Protein 3KVP (pdb70)

Organism: Bacillus subtilis (strain 168) (NCBI:txid224308)

B-factor: mean 75.63, std 27.67, range [23.67, 268.51]

InterPro domains:
  IPR025448 YmzC-like protein [PF14157] (29-88)

Secondary structure (P-SEA, 3-state):
ccccccccccccccccccbbbbbbbccccccccccccccccc/ccccccccccccccccccbbbbbbbccccccccccccccccc/cccccccccccccccccb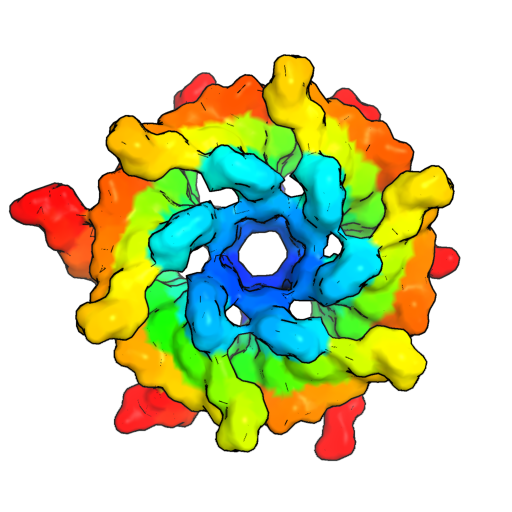bbbbbbcccccccccccccccccccc/cccccccccccccccccbbbbbbbccccccccccccccaaaaaaaaac/cccccccccccccccccbbbbbbbcccccbbbbccccccccc/cbbbbbccccccccccccbbbbbbbcccccccccccccccc

Foldseek 3Di:
DDKDKDADPPQWIWMDDQKIWIWHQDPVVRDIDTDDMDGNDD/DDKDKADDPQQKIWMDPQKIWIWHADVVVRDIDTDDIDHRDD/DKDKAADPQQKIWMDDQKIWIKHADVPVRDMDTDDMDGVVRVVD/DKDKADDPQQKIWMDDQKIWIKHQDVVVRDMDTDDMDRNVVVVVVVVD/DKDKDADPQQKIWMDDFKIWIKHQDVVVRDIDTDDIDGNPDD/DDKDKADDPQQKIWMDDQKIWIWHQDVVVRDIDTDDMDRDD

Nearest PDB structures (foldseek):
  3kvp-assembly1_D  TM=1.021E+00  e=3.083E-07  Bacillus subtilis
  3kvp-assembly1_C  TM=1.009E+00  e=2.299E-06  Bacillus subtilis
  4bl0-assembly2_A  TM=7.284E-01  e=3.296E-01  Saccharomyces cerevisiae
  6zqc-assembly1_CH  TM=7.797E-01  e=5.701E-01  Saccharomyces cerevisiae S288C
  2i3s-assembly1_A  TM=7.137E-01  e=6.439E-01  Saccharomyces cerevisiae

CATH classification: 6.20.140.10

Sequence (259 aa):
PQPTSFPLEHNHFGVEDGYIKIYEYNESRNEVKLKKEYADDEPQPTSFPLEHNHFGVEDGYIKIYEYNESRNEVKLKKEYADDEQPTSFPLEHNHFGVEDGYIKIYEYNESRNEVKLKKEYADDELELQPTSFPLEHNHFGVEDGYIKIYEYNESRNEVKLKKEYADDELELEHHHQPTSFPLEHNHFGVEDGYIKIYEYNESRNEVKLKKEYADDELPQPTSFPLEHNHFGVEDGYIKIYEYNESRNEVKLKKEYADD

Solvent-accessible surface area: 12784 Å² total

Structure (mmCIF, N/CA/C/O backbone):
data_3KVP
#
_entry.id   3KVP
#
_cell.length_a   66.390
_cell.length_b   66.390
_cell.length_c   175.573
_cell.angle_alpha   90.00
_cell.angle_beta   90.00
_cell.angle_gamma   120.00
#
_symmetry.space_group_name_H-M   'P 32 2 1'
#
loop_
_entity.id
_entity.type
_entity.pdbx_description
1 polymer 'Uncharacterized protein ymzC'
2 non-polymer 'ACETIC ACID'
3 water water
#
loop_
_atom_site.group_PDB
_atom_site.id
_atom_site.type_symbol
_atom_site.label_atom_id
_atom_site.label_alt_id
_atom_site.label_comp_id
_atom_site.label_asym_id
_atom_site.label_entity_id
_atom_site.label_seq_id
_atom_site.pdbx_PDB_ins_code
_atom_site.Cartn_x
_atom_site.Cartn_y
_atom_site.Cartn_z
_atom_site.occupancy
_atom_site.B_iso_or_equiv
_atom_site.auth_seq_id
_atom_site.auth_comp_id
_atom_site.auth_asym_id
_atom_site.auth_atom_id
_atom_site.pdbx_PDB_model_num
ATOM 1 N N . PRO A 1 20 ? 13.257 48.491 83.693 1.00 90.23 20 PRO A N 1
ATOM 2 C CA . PRO A 1 20 ? 13.767 49.626 82.911 1.00 92.64 20 PRO A CA 1
ATOM 3 C C . PRO A 1 20 ? 14.398 49.170 81.597 1.00 92.14 20 PRO A C 1
ATOM 4 O O . PRO A 1 20 ? 15.185 48.222 81.564 1.00 91.11 20 PRO A O 1
ATOM 8 N N . GLN A 1 21 ? 14.039 49.832 80.510 1.00 88.97 21 GLN A N 1
ATOM 9 C CA . GLN A 1 21 ? 14.513 49.395 79.213 1.00 89.03 21 GLN A CA 1
ATOM 10 C C . GLN A 1 21 ? 15.789 50.109 78.785 1.00 80.52 21 GLN A C 1
ATOM 11 O O . GLN A 1 21 ? 15.880 51.338 78.847 1.00 76.53 21 GLN A O 1
ATOM 17 N N . PRO A 1 22 ? 16.778 49.330 78.335 1.00 76.52 22 PRO A N 1
ATOM 18 C CA . PRO A 1 22 ? 18.040 49.896 77.849 1.00 69.26 22 PRO A CA 1
ATOM 19 C C . PRO A 1 22 ? 17.802 50.835 76.681 1.00 62.50 22 PRO A C 1
ATOM 20 O O . PRO A 1 22 ? 16.827 50.703 75.939 1.00 66.31 22 PRO A O 1
ATOM 24 N N . THR A 1 23 ? 18.705 51.790 76.536 1.00 54.03 23 THR A N 1
ATOM 25 C CA . THR A 1 23 ? 18.718 52.666 75.389 1.00 52.52 23 THR A CA 1
ATOM 26 C C . THR A 1 23 ? 20.169 52.767 74.969 1.00 51.22 23 THR A C 1
ATOM 27 O O . THR A 1 23 ? 21.054 52.634 75.806 1.00 53.92 23 THR A O 1
ATOM 31 N N . SER A 1 24 ? 20.436 52.996 73.690 1.00 54.24 24 SER A N 1
ATOM 32 C CA . SER A 1 24 ? 21.831 53.096 73.234 1.00 48.44 24 SER A CA 1
ATOM 33 C C . SER A 1 24 ? 22.042 54.244 72.272 1.00 44.37 24 SER A C 1
ATOM 34 O O . SER A 1 24 ? 21.100 54.837 71.770 1.00 54.05 24 SER A O 1
ATOM 37 N N . PHE A 1 25 ? 23.295 54.530 71.988 1.00 40.23 25 PHE A N 1
ATOM 38 C CA . PHE A 1 25 ? 23.648 55.678 71.172 1.00 41.11 25 PHE A CA 1
ATOM 39 C C . PHE A 1 25 ? 25.042 55.434 70.574 1.00 41.22 25 PHE A C 1
ATOM 40 O O . PHE A 1 25 ? 25.846 54.703 71.145 1.00 43.15 25 PHE A O 1
ATOM 48 N N . PRO A 1 26 ? 25.326 56.031 69.418 1.00 34.03 26 PRO A N 1
ATOM 49 C CA . PRO A 1 26 ? 26.621 55.812 68.800 1.00 30.80 26 PRO A CA 1
ATOM 50 C C . PRO A 1 26 ? 27.651 56.799 69.326 1.00 39.49 26 PRO A C 1
ATOM 51 O O . PRO A 1 26 ? 27.282 57.819 69.905 1.00 41.72 26 PRO A O 1
ATOM 55 N N . LEU A 1 27 ? 28.929 56.513 69.076 1.00 36.39 27 LEU A N 1
ATOM 56 C CA . LEU A 1 27 ? 30.011 57.423 69.409 1.00 37.14 27 LEU A CA 1
ATOM 57 C C . LEU A 1 27 ? 31.075 57.309 68.313 1.00 40.72 27 LEU A C 1
ATOM 58 O O . LEU A 1 27 ? 30.957 56.477 67.428 1.00 44.43 27 LEU A O 1
ATOM 63 N N . GLU A 1 28 ? 32.117 58.126 68.371 1.00 38.61 28 GLU A N 1
ATOM 64 C CA . GLU A 1 28 ? 33.132 58.100 67.326 1.00 40.01 28 GLU A CA 1
ATOM 65 C C . GLU A 1 28 ? 33.895 56.785 67.294 1.00 39.64 28 GLU A C 1
ATOM 66 O O . GLU A 1 28 ? 33.867 56.024 68.249 1.00 35.94 28 GLU A O 1
ATOM 72 N N . HIS A 1 29 ? 34.595 56.541 66.187 1.00 38.79 29 HIS A N 1
ATOM 73 C CA . HIS A 1 29 ? 35.520 55.420 66.056 1.00 35.45 29 HIS A CA 1
ATOM 74 C C . HIS A 1 29 ? 34.884 54.095 66.352 1.00 37.06 29 HIS A C 1
ATOM 75 O O . HIS A 1 29 ? 35.508 53.230 66.970 1.00 41.11 29 HIS A O 1
ATOM 82 N N . ASN A 1 30 ? 33.648 53.935 65.895 1.00 33.44 30 ASN A N 1
ATOM 83 C CA . ASN A 1 30 ? 32.902 52.691 66.081 1.00 35.67 30 ASN A CA 1
ATOM 84 C C . ASN A 1 30 ? 32.654 52.291 67.530 1.00 39.25 30 ASN A C 1
ATOM 85 O O . ASN A 1 30 ? 32.458 51.124 67.830 1.00 46.03 30 ASN A O 1
ATOM 90 N N . HIS A 1 31 ? 32.675 53.259 68.434 1.00 40.43 31 HIS A N 1
ATOM 91 C CA . HIS A 1 31 ? 32.274 53.002 69.809 1.00 44.34 31 HIS A CA 1
ATOM 92 C C . HIS A 1 31 ? 30.781 53.162 69.912 1.00 44.94 31 HIS A C 1
ATOM 93 O O . HIS A 1 31 ? 30.146 53.740 69.037 1.00 38.36 31 HIS A O 1
ATOM 100 N N . PHE A 1 32 ? 30.210 52.658 70.992 1.00 45.02 32 PHE A N 1
ATOM 101 C CA . PHE A 1 32 ? 28.829 52.976 71.252 1.00 40.35 32 PHE A CA 1
ATOM 102 C C . PHE A 1 32 ? 28.495 52.814 72.697 1.00 41.90 32 PHE A C 1
ATOM 103 O O . PHE A 1 32 ? 29.261 52.237 73.453 1.00 47.91 32 PHE A O 1
ATOM 111 N N . GLY A 1 33 ? 27.339 53.330 73.078 1.00 37.50 33 GLY A N 1
ATOM 112 C CA . GLY A 1 33 ? 26.963 53.355 74.464 1.00 37.98 33 GLY A CA 1
ATOM 113 C C . GLY A 1 33 ? 25.684 52.601 74.671 1.00 44.78 33 GLY A C 1
ATOM 114 O O . GLY A 1 33 ? 24.772 52.636 73.827 1.00 45.61 33 GLY A O 1
ATOM 115 N N . VAL A 1 34 ? 25.620 51.915 75.807 1.00 45.30 34 VAL A N 1
ATOM 116 C CA . VAL A 1 34 ? 24.383 51.305 76.256 1.00 45.85 34 VAL A CA 1
ATOM 117 C C . VAL A 1 34 ? 24.121 51.741 77.686 1.00 50.03 34 VAL A C 1
ATOM 118 O O . VAL A 1 34 ? 24.907 51.462 78.588 1.00 49.23 34 VAL A O 1
ATOM 130 N N . GLU A 1 36 ? 21.709 51.154 80.778 1.00 65.80 36 GLU A N 1
ATOM 131 C CA . GLU A 1 36 ? 20.685 50.293 81.346 1.00 71.02 36 GLU A CA 1
ATOM 132 C C . GLU A 1 36 ? 20.847 50.205 82.851 1.00 77.66 36 GLU A C 1
ATOM 133 O O . GLU A 1 36 ? 21.950 49.949 83.331 1.00 74.99 36 GLU A O 1
ATOM 139 N N . ASP A 1 37 ? 19.738 50.410 83.570 1.00 87.20 37 ASP A N 1
ATOM 140 C CA . ASP A 1 37 ? 19.663 50.410 85.050 1.00 92.07 37 ASP A CA 1
ATOM 141 C C . ASP A 1 37 ? 20.845 51.029 85.825 1.00 83.55 37 ASP A C 1
ATOM 142 O O . ASP A 1 37 ? 21.677 50.321 86.418 1.00 73.62 37 ASP A O 1
ATOM 147 N N . GLY A 1 38 ? 20.894 52.360 85.828 1.00 83.55 38 GLY A N 1
ATOM 148 C CA . GLY A 1 38 ? 21.886 53.091 86.597 1.00 81.65 38 GLY A CA 1
ATOM 149 C C . GLY A 1 38 ? 23.321 52.943 86.121 1.00 75.30 38 GLY A C 1
ATOM 150 O O . GLY A 1 38 ? 24.246 53.341 86.830 1.00 75.49 38 GLY A O 1
ATOM 151 N N . TYR A 1 39 ? 23.509 52.380 84.929 1.00 69.06 39 TYR A N 1
ATOM 152 C CA . TYR A 1 39 ? 24.845 52.206 84.358 1.00 62.49 39 TYR A CA 1
ATOM 153 C C . TYR A 1 39 ? 24.933 52.567 82.892 1.00 55.55 39 TYR A C 1
ATOM 154 O O . TYR A 1 39 ? 24.033 52.267 82.124 1.00 61.68 39 TYR A O 1
ATOM 163 N N . ILE A 1 40 ? 26.023 53.211 82.503 1.00 53.55 40 ILE A N 1
ATOM 164 C CA . ILE A 1 40 ? 26.302 53.464 81.088 1.00 49.93 40 ILE A CA 1
ATOM 165 C C . ILE A 1 40 ? 27.557 52.713 80.725 1.00 48.04 40 ILE A C 1
ATOM 166 O O . ILE A 1 40 ? 28.608 52.934 81.334 1.00 50.42 40 ILE A O 1
ATOM 171 N N . LYS A 1 41 ? 27.445 51.816 79.752 1.00 43.45 41 LYS A N 1
ATOM 172 C CA . LYS A 1 41 ? 28.593 51.055 79.283 1.00 43.40 41 LYS A CA 1
ATOM 173 C C . LYS A 1 41 ? 28.992 51.432 77.855 1.00 42.81 41 LYS A C 1
ATOM 174 O O . LYS A 1 41 ? 28.168 51.424 76.941 1.00 38.61 41 LYS A O 1
ATOM 180 N N . ILE A 1 42 ? 30.263 51.766 77.682 1.00 41.08 42 ILE A N 1
ATOM 181 C CA . ILE A 1 42 ? 30.799 52.135 76.384 1.00 42.74 42 ILE A CA 1
ATOM 182 C C . ILE A 1 42 ? 31.538 50.957 75.782 1.00 44.76 42 ILE A C 1
ATOM 183 O O . ILE A 1 42 ? 32.419 50.366 76.426 1.00 47.36 42 ILE A O 1
ATOM 188 N N . TYR A 1 43 ? 31.179 50.611 74.551 1.00 42.51 43 TYR A N 1
ATOM 189 C CA . TYR A 1 43 ? 31.820 49.505 73.845 1.00 36.87 43 TYR A CA 1
ATOM 190 C C . TYR A 1 43 ? 32.498 49.951 72.563 1.00 42.21 43 TYR A C 1
ATOM 191 O O . TYR A 1 43 ? 32.191 51.011 72.003 1.00 47.12 43 TYR A O 1
ATOM 200 N N . GLU A 1 44 ? 33.406 49.115 72.074 1.00 45.17 44 GLU A N 1
ATOM 201 C CA . GLU A 1 44 ? 33.932 49.294 70.738 1.00 45.44 44 GLU A CA 1
ATOM 202 C C . GLU A 1 44 ? 33.732 48.055 69.868 1.00 46.73 44 GLU A C 1
ATOM 203 O O . GLU A 1 44 ? 33.985 46.931 70.283 1.00 51.54 44 GLU A O 1
ATOM 209 N N . TYR A 1 45 ? 33.268 48.271 68.653 1.00 42.19 45 TYR A N 1
ATOM 210 C CA . TYR A 1 45 ? 33.277 47.212 67.659 1.00 49.65 45 TYR A CA 1
ATOM 211 C C . TYR A 1 45 ? 34.485 47.387 66.735 1.00 48.13 45 TYR A C 1
ATOM 212 O O . TYR A 1 45 ? 34.629 48.415 66.061 1.00 46.66 45 TYR A O 1
ATOM 221 N N . ASN A 1 46 ? 35.375 46.406 66.726 1.00 41.58 46 ASN A N 1
ATOM 222 C CA . ASN A 1 46 ? 36.471 46.452 65.774 1.00 46.60 46 ASN A CA 1
ATOM 223 C C . ASN A 1 46 ? 36.062 45.667 64.548 1.00 51.72 46 ASN A C 1
ATOM 224 O O . ASN A 1 46 ? 36.030 44.434 64.576 1.00 55.94 46 ASN A O 1
ATOM 229 N N . GLU A 1 47 ? 35.725 46.369 63.475 1.00 52.55 47 GLU A N 1
ATOM 230 C CA . GLU A 1 47 ? 35.298 45.696 62.250 1.00 54.18 47 GLU A CA 1
ATOM 231 C C . GLU A 1 47 ? 36.342 44.744 61.657 1.00 51.40 47 GLU A C 1
ATOM 232 O O . GLU A 1 47 ? 35.990 43.685 61.136 1.00 51.52 47 GLU A O 1
ATOM 238 N N . SER A 1 48 ? 37.616 45.120 61.720 1.00 54.80 48 SER A N 1
ATOM 239 C CA . SER A 1 48 ? 38.666 44.323 61.078 1.00 64.68 48 SER A CA 1
ATOM 240 C C . SER A 1 48 ? 38.857 42.970 61.763 1.00 66.88 48 SER A C 1
ATOM 241 O O . SER A 1 48 ? 39.017 41.945 61.100 1.00 66.94 48 SER A O 1
ATOM 244 N N . ARG A 1 49 ? 38.831 42.964 63.091 1.00 63.24 49 ARG A N 1
ATOM 245 C CA . ARG A 1 49 ? 38.903 41.718 63.827 1.00 61.46 49 ARG A CA 1
ATOM 246 C C . ARG A 1 49 ? 37.507 41.141 64.044 1.00 56.32 49 ARG A C 1
ATOM 247 O O . ARG A 1 49 ? 37.353 40.010 64.509 1.00 60.51 49 ARG A O 1
ATOM 255 N N . ASN A 1 50 ? 36.489 41.924 63.708 1.00 51.21 50 ASN A N 1
ATOM 256 C CA . ASN A 1 50 ? 35.109 41.541 63.979 1.00 53.61 50 ASN A CA 1
ATOM 257 C C . ASN A 1 50 ? 34.890 41.191 65.450 1.00 60.52 50 ASN A C 1
ATOM 258 O O . ASN A 1 50 ? 34.409 40.103 65.781 1.00 69.15 50 ASN A O 1
ATOM 263 N N . GLU A 1 51 ? 35.253 42.120 66.326 1.00 56.60 51 GLU A N 1
ATOM 264 C CA . GLU A 1 51 ? 35.133 41.922 67.764 1.00 58.06 51 GLU A CA 1
ATOM 265 C C . GLU A 1 51 ? 34.408 43.074 68.460 1.00 55.72 51 GLU A C 1
ATOM 266 O O . GLU A 1 51 ? 34.512 44.235 68.047 1.00 50.51 51 GLU A O 1
ATOM 272 N N . VAL A 1 52 ? 33.680 42.746 69.525 1.00 54.67 52 VAL A N 1
ATOM 273 C CA . VAL A 1 52 ? 33.223 43.777 70.438 1.00 52.68 52 VAL A CA 1
ATOM 274 C C . VAL A 1 52 ? 33.969 43.672 71.761 1.00 55.19 52 VAL A C 1
ATOM 275 O O . VAL A 1 52 ? 34.174 42.570 72.297 1.00 58.18 52 VAL A O 1
ATOM 279 N N . LYS A 1 53 ? 34.408 44.825 72.254 1.00 49.46 53 LYS A N 1
ATOM 280 C CA . LYS A 1 53 ? 35.003 44.942 73.575 1.00 49.67 53 LYS A CA 1
ATOM 281 C C . LYS A 1 53 ? 34.184 45.940 74.382 1.00 49.26 53 LYS A C 1
ATOM 282 O O . LYS A 1 53 ? 33.714 46.951 73.837 1.00 50.30 53 LYS A O 1
ATOM 288 N N . LEU A 1 54 ? 34.016 45.662 75.671 1.00 47.30 54 LEU A N 1
ATOM 289 C CA . LEU A 1 54 ? 33.519 46.654 76.630 1.00 42.97 54 LEU A CA 1
ATOM 290 C C . LEU A 1 54 ? 34.712 47.509 77.022 1.00 43.17 54 LEU A C 1
ATOM 291 O O . LEU A 1 54 ? 35.756 46.980 77.422 1.00 54.12 54 LEU A O 1
ATOM 296 N N . LYS A 1 55 ? 34.586 48.823 76.930 1.00 36.80 55 LYS A N 1
ATOM 297 C CA . LYS A 1 55 ? 35.753 49.671 77.182 1.00 42.44 55 LYS A CA 1
ATOM 298 C C . LYS A 1 55 ? 35.697 50.423 78.516 1.00 50.42 55 LYS A C 1
ATOM 299 O O . LYS A 1 55 ? 36.736 50.783 79.093 1.00 53.31 55 LYS A O 1
ATOM 305 N N . LYS A 1 56 ? 34.486 50.691 78.988 1.00 37.73 56 LYS A N 1
ATOM 306 C CA . LYS A 1 56 ? 34.328 51.590 80.106 1.00 34.49 56 LYS A CA 1
ATOM 307 C C . LYS A 1 56 ? 32.957 51.394 80.725 1.00 46.10 56 LYS A C 1
ATOM 308 O O . LYS A 1 56 ? 31.958 51.314 80.005 1.00 47.52 56 LYS A O 1
ATOM 314 N N . GLU A 1 57 ? 32.910 51.273 82.055 1.00 49.91 57 GLU A N 1
ATOM 315 C CA . GLU A 1 57 ? 31.633 51.222 82.766 1.00 43.77 57 GLU A CA 1
ATOM 316 C C . GLU A 1 57 ? 31.469 52.494 83.563 1.00 43.66 57 GLU A C 1
ATOM 317 O O . GLU A 1 57 ? 32.445 53.045 84.054 1.00 51.25 57 GLU A O 1
A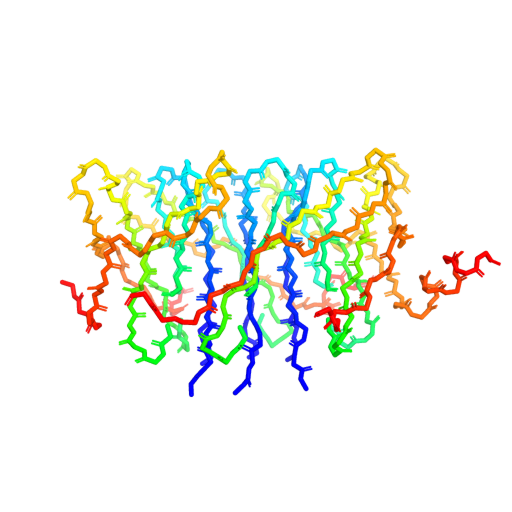TOM 323 N N . TYR A 1 58 ? 30.246 52.990 83.679 1.00 39.89 58 TYR A N 1
ATOM 324 C CA . TYR A 1 58 ? 30.055 54.252 84.393 1.00 39.26 58 TYR A CA 1
ATOM 325 C C . TYR A 1 58 ? 28.772 54.210 85.176 1.00 44.85 58 TYR A C 1
ATOM 326 O O . TYR A 1 58 ? 27.727 53.873 84.633 1.00 47.29 58 TYR A O 1
ATOM 335 N N . ALA A 1 59 ? 28.852 54.523 86.464 1.00 50.81 59 ALA A N 1
ATOM 336 C CA . ALA A 1 59 ? 27.672 54.504 87.318 1.00 45.94 59 ALA A CA 1
ATOM 337 C C . ALA A 1 59 ? 26.964 55.839 87.168 1.00 48.75 59 ALA A C 1
ATOM 338 O O . ALA A 1 59 ? 27.514 56.888 87.516 1.00 48.25 59 ALA A O 1
ATOM 340 N N . ASP A 1 60 ? 25.745 55.797 86.643 1.00 49.56 60 ASP A N 1
ATOM 341 C CA . ASP A 1 60 ? 25.021 57.011 86.303 1.00 52.36 60 ASP A CA 1
ATOM 342 C C . ASP A 1 60 ? 24.276 57.518 87.528 1.00 55.58 60 ASP A C 1
ATOM 343 O O . ASP A 1 60 ? 23.041 57.578 87.538 1.00 61.07 60 ASP A O 1
ATOM 348 N N . ASP A 1 61 ? 25.032 57.881 88.561 1.00 52.90 61 ASP A N 1
ATOM 349 C CA . ASP A 1 61 ? 24.440 58.334 89.815 1.00 54.09 61 ASP A CA 1
ATOM 350 C C . ASP A 1 61 ? 25.130 59.566 90.369 1.00 52.73 61 ASP A C 1
ATOM 351 O O . ASP A 1 61 ? 25.207 59.735 91.563 1.00 55.00 61 ASP A O 1
ATOM 356 N N . GLU A 1 62 ? 25.645 60.421 89.497 1.00 55.13 62 GLU A N 1
ATOM 357 C CA . GLU A 1 62 ? 26.190 61.702 89.927 1.00 54.95 62 GLU A CA 1
ATOM 358 C C . GLU A 1 62 ? 25.056 62.696 90.159 1.00 59.92 62 GLU A C 1
ATOM 359 O O . GLU A 1 62 ? 25.133 63.535 91.061 1.00 76.78 62 GLU A O 1
ATOM 365 N N . PRO B 1 20 ? 2.994 57.160 78.227 1.00 113.15 20 PRO B N 1
ATOM 366 C CA . PRO B 1 20 ? 3.649 57.212 76.915 1.00 118.45 20 PRO B CA 1
ATOM 367 C C . PRO B 1 20 ? 5.157 57.476 77.040 1.00 122.10 20 PRO B C 1
ATOM 368 O O . PRO B 1 20 ? 5.570 58.339 77.821 1.00 127.43 20 PRO B O 1
ATOM 372 N N . GLN B 1 21 ? 5.969 56.735 76.292 1.00 115.01 21 GLN B N 1
ATOM 373 C CA . GLN B 1 21 ? 7.419 56.838 76.423 1.00 109.11 21 GLN B CA 1
ATOM 374 C C . GLN B 1 21 ? 7.994 57.838 75.434 1.00 103.50 21 GLN B C 1
ATOM 375 O O . GLN B 1 21 ? 7.358 58.164 74.436 1.00 108.59 21 GLN B O 1
ATOM 381 N N . PRO B 1 22 ? 9.212 58.323 75.701 1.00 94.54 22 PRO B N 1
ATOM 382 C CA . PRO B 1 22 ? 9.853 59.275 74.801 1.00 88.43 22 PRO B CA 1
ATOM 383 C C . PRO B 1 22 ? 10.757 58.563 73.811 1.00 81.77 22 PRO B C 1
ATOM 384 O O . PRO B 1 22 ? 11.188 57.433 74.061 1.00 81.17 22 PRO B O 1
ATOM 388 N N . THR B 1 23 ? 11.029 59.236 72.697 1.00 73.53 23 THR B N 1
ATOM 389 C CA . THR B 1 23 ? 12.045 58.815 71.749 1.00 65.54 23 THR B CA 1
ATOM 390 C C . THR B 1 23 ? 12.706 60.089 71.236 1.00 63.97 23 THR B C 1
ATOM 391 O O . THR B 1 23 ? 12.072 61.131 71.137 1.00 70.92 23 THR B O 1
ATOM 395 N N . SER B 1 24 ? 13.990 60.013 70.941 1.00 57.87 24 SER B N 1
ATOM 396 C CA . SER B 1 24 ? 14.760 61.199 70.617 1.00 57.48 24 SER B CA 1
ATOM 397 C C . SER B 1 24 ? 15.633 60.902 69.423 1.00 57.08 24 SER B C 1
ATOM 398 O O . SER B 1 24 ? 15.784 59.744 69.037 1.00 60.87 24 SER B O 1
ATOM 401 N N . PHE B 1 25 ? 16.225 61.943 68.851 1.00 54.08 25 PHE B N 1
ATOM 402 C CA . PHE B 1 25 ? 16.965 61.790 67.606 1.00 53.40 25 PHE B CA 1
ATOM 403 C C . PHE B 1 25 ? 17.830 63.016 67.391 1.00 52.75 25 PHE B C 1
ATOM 404 O O . PHE B 1 25 ? 17.499 64.103 67.849 1.00 59.06 25 PHE B O 1
ATOM 412 N N . PRO B 1 26 ? 18.954 62.840 66.697 1.00 49.23 26 PRO B N 1
ATOM 413 C CA . PRO B 1 26 ? 19.929 63.898 66.420 1.00 49.17 26 PRO B CA 1
ATOM 414 C C . PRO B 1 26 ? 19.590 64.762 65.190 1.00 51.47 26 PRO B C 1
ATOM 415 O O . PRO B 1 26 ? 18.814 64.367 64.331 1.00 47.53 26 PRO B O 1
ATOM 419 N N . LEU B 1 27 ? 20.183 65.951 65.132 1.00 51.80 27 LEU B N 1
ATOM 420 C CA . LEU B 1 27 ? 20.031 66.857 64.002 1.00 48.75 27 LEU B CA 1
ATOM 421 C C . LEU B 1 27 ? 21.360 67.585 63.826 1.00 47.61 27 LEU B C 1
ATOM 422 O O . LEU B 1 27 ? 22.306 67.357 64.587 1.00 48.39 27 LEU B O 1
ATOM 427 N N . GLU B 1 28 ? 21.454 68.463 62.841 1.00 47.64 28 GLU B N 1
ATOM 428 C CA . GLU B 1 28 ? 22.751 69.065 62.564 1.00 53.67 28 GLU B CA 1
ATOM 429 C C . GLU B 1 28 ? 23.109 70.110 63.613 1.00 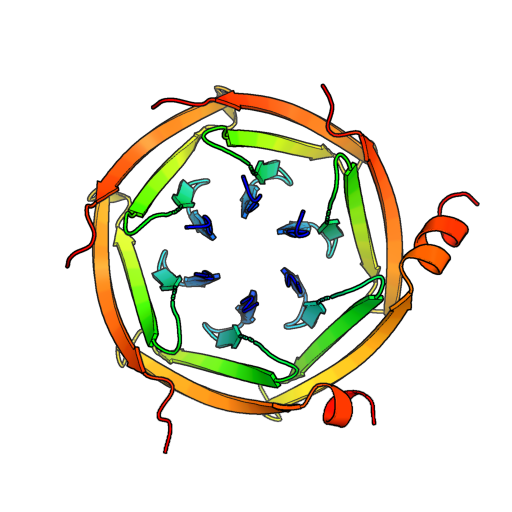52.88 28 GLU B C 1
ATOM 430 O O . GLU B 1 28 ? 22.253 70.556 64.382 1.00 54.62 28 GLU B O 1
ATOM 436 N N . HIS B 1 29 ? 24.371 70.516 63.639 1.00 51.21 29 HIS B N 1
ATOM 437 C CA . HIS B 1 29 ? 24.764 71.612 64.507 1.00 52.91 29 HIS B CA 1
ATOM 438 C C . HIS B 1 29 ? 24.293 71.382 65.943 1.00 55.39 29 HIS B C 1
ATOM 439 O O . HIS B 1 29 ? 23.722 72.266 66.566 1.00 54.76 29 HIS B O 1
ATOM 446 N N . ASN B 1 30 ? 24.512 70.174 66.451 1.00 55.09 30 ASN B N 1
ATOM 447 C CA . ASN B 1 30 ? 24.226 69.861 67.845 1.00 50.59 30 ASN B CA 1
ATOM 448 C C . ASN B 1 30 ? 22.804 70.145 68.303 1.00 55.91 30 ASN B C 1
ATOM 449 O O . ASN B 1 30 ? 22.577 70.391 69.488 1.00 57.86 30 ASN B O 1
ATOM 454 N N . HIS B 1 31 ? 21.850 70.126 67.376 1.00 48.18 31 HIS B N 1
ATOM 455 C CA . HIS B 1 31 ? 20.447 70.142 67.759 1.00 46.50 31 HIS B CA 1
ATOM 456 C C . HIS B 1 31 ? 19.9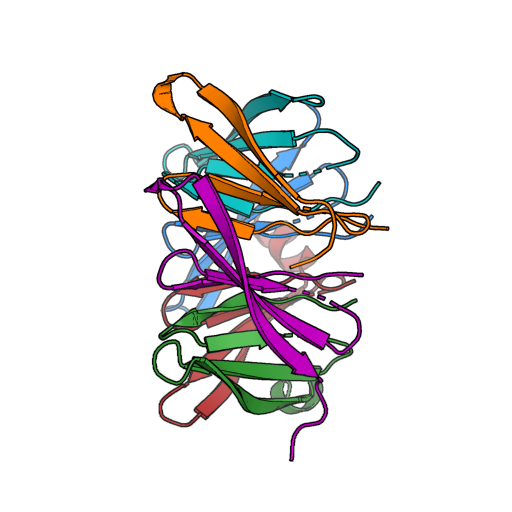88 68.718 67.923 1.00 48.08 31 HIS B C 1
ATOM 457 O O . HIS B 1 31 ? 20.638 67.780 67.450 1.00 51.21 31 HIS B O 1
ATOM 464 N N . PHE B 1 32 ? 18.848 68.553 68.573 1.00 45.70 32 PHE B N 1
ATOM 465 C CA . PHE B 1 32 ? 18.239 67.239 68.667 1.00 50.37 32 PHE B CA 1
ATOM 466 C C . PHE B 1 32 ? 16.786 67.382 68.978 1.00 52.37 32 PHE B C 1
ATOM 467 O O . PHE B 1 32 ? 16.336 68.451 69.372 1.00 62.86 32 PHE B O 1
ATOM 475 N N . GLY B 1 33 ? 16.045 66.299 68.809 1.00 54.67 33 GLY B N 1
ATOM 476 C CA . GLY B 1 33 ? 14.614 66.349 69.016 1.00 61.94 33 GLY B CA 1
ATOM 477 C C . GLY B 1 33 ? 14.103 65.261 69.931 1.00 66.30 33 GLY B C 1
ATOM 478 O O . GLY B 1 33 ? 14.701 64.193 70.064 1.00 63.92 33 GLY B O 1
ATOM 479 N N . VAL B 1 34 ? 12.981 65.543 70.572 1.00 75.74 34 VAL B N 1
ATOM 480 C CA . VAL B 1 34 ? 12.297 64.539 71.358 1.00 77.41 34 VAL B CA 1
ATOM 481 C C . VAL B 1 34 ? 10.850 64.447 70.914 1.00 78.86 34 VAL B C 1
ATOM 482 O O . VAL B 1 34 ? 10.201 65.460 70.664 1.00 79.86 34 VAL B O 1
ATOM 494 N N . GLU B 1 36 ? 7.394 62.815 72.429 1.00 107.90 36 GLU B N 1
ATOM 495 C CA . GLU B 1 36 ? 6.805 62.257 73.649 1.00 119.54 36 GLU B CA 1
ATOM 496 C C . GLU B 1 36 ? 5.345 62.661 73.793 1.00 134.12 36 GLU B C 1
ATOM 497 O O . GLU B 1 36 ? 4.984 63.801 73.509 1.00 139.15 36 GLU B O 1
ATOM 503 N N . ASP B 1 37 ? 4.517 61.721 74.242 1.00 143.67 37 ASP B N 1
ATOM 504 C CA . ASP B 1 37 ? 3.079 61.946 74.450 1.00 155.23 37 ASP B CA 1
ATOM 505 C C . ASP B 1 37 ? 2.422 62.833 73.388 1.00 152.28 37 ASP B C 1
ATOM 506 O O . ASP B 1 37 ? 1.685 63.767 73.714 1.00 155.63 37 ASP B O 1
ATOM 511 N N . GLY B 1 38 ? 2.682 62.531 72.122 1.00 144.31 38 GLY B N 1
ATOM 512 C CA . GLY B 1 38 ? 2.111 63.304 71.037 1.00 143.32 38 GLY B CA 1
ATOM 513 C C . GLY B 1 38 ? 2.555 64.754 71.067 1.00 140.44 38 GLY B C 1
ATOM 514 O O . GLY B 1 38 ? 1.732 65.667 71.153 1.00 146.68 38 GLY B O 1
ATOM 515 N N . TYR B 1 39 ? 3.865 64.960 70.987 1.00 130.42 39 TYR B N 1
ATOM 516 C CA . TYR B 1 39 ? 4.449 66.295 71.001 1.00 125.83 39 TYR B CA 1
ATOM 517 C C . TYR B 1 39 ? 5.863 66.231 70.430 1.00 113.52 39 TYR B C 1
ATOM 518 O O . TYR B 1 39 ? 6.582 65.256 70.647 1.00 109.23 39 TYR B O 1
ATOM 527 N N . ILE B 1 40 ? 6.267 67.263 69.698 1.00 106.31 40 ILE B N 1
ATOM 528 C CA . ILE B 1 40 ? 7.630 67.311 69.187 1.00 97.42 40 ILE B CA 1
ATOM 529 C C . ILE B 1 40 ? 8.363 68.558 69.670 1.00 93.52 40 ILE B C 1
ATOM 530 O O . ILE B 1 40 ? 7.948 69.689 69.410 1.00 98.82 40 ILE B O 1
ATOM 535 N N . LYS B 1 41 ? 9.453 68.334 70.389 1.00 85.36 41 LYS B N 1
ATOM 536 C CA . LYS B 1 41 ? 10.275 69.423 70.874 1.00 81.12 41 LYS B CA 1
ATOM 537 C C . LYS B 1 41 ? 11.655 69.295 70.260 1.00 74.38 41 LYS B C 1
ATOM 538 O O . LYS B 1 41 ? 12.203 68.201 70.188 1.00 69.95 41 LYS B O 1
ATOM 544 N N . ILE B 1 42 ? 12.203 70.414 69.804 1.00 74.36 42 ILE B N 1
ATOM 545 C CA . ILE B 1 42 ? 13.543 70.447 69.240 1.00 72.49 42 ILE B CA 1
ATOM 546 C C . ILE B 1 42 ? 14.428 71.330 70.115 1.00 75.48 42 ILE B C 1
ATOM 547 O O . ILE B 1 42 ? 14.061 72.462 70.437 1.00 80.28 42 ILE B O 1
ATOM 552 N N . TYR B 1 43 ? 15.589 70.804 70.498 1.00 70.55 43 TYR B N 1
ATOM 553 C CA . TYR B 1 43 ? 16.522 71.498 71.382 1.00 67.65 43 TYR B CA 1
ATOM 554 C C . TYR B 1 43 ? 17.858 71.736 70.695 1.00 69.27 43 TYR B C 1
ATOM 555 O O . TYR B 1 43 ? 18.191 71.063 69.711 1.00 73.03 43 TYR B O 1
ATOM 564 N N . GLU B 1 44 ? 18.637 72.674 71.223 1.00 64.89 44 GLU B N 1
ATOM 565 C CA . GLU B 1 44 ? 20.001 72.864 70.750 1.00 65.04 44 GLU B CA 1
ATOM 566 C C . GLU B 1 44 ? 20.986 72.802 71.892 1.00 63.27 44 GLU B C 1
ATOM 567 O O . GLU B 1 44 ? 20.772 73.411 72.934 1.00 69.12 44 GLU B O 1
ATOM 573 N N . TYR B 1 45 ? 22.075 72.074 71.691 1.00 57.78 45 TYR B N 1
ATOM 574 C CA . TYR B 1 45 ? 23.129 72.046 72.683 1.00 55.75 45 TYR B CA 1
ATOM 575 C C . TYR B 1 45 ? 24.349 72.858 72.251 1.00 61.35 45 TYR B C 1
ATOM 576 O O . TYR B 1 45 ? 25.027 72.509 71.290 1.00 65.18 45 TYR B O 1
ATOM 585 N N . ASN B 1 46 ? 24.619 73.948 72.963 1.00 65.29 46 ASN B N 1
ATOM 586 C CA . ASN B 1 46 ? 25.832 74.731 72.746 1.00 67.15 46 ASN B CA 1
ATOM 587 C C . ASN B 1 46 ? 26.958 74.228 73.648 1.00 69.04 46 ASN B C 1
ATOM 588 O O . ASN B 1 46 ? 26.999 74.522 74.845 1.00 73.53 46 ASN B O 1
ATOM 593 N N . GLU B 1 47 ? 27.877 73.471 73.068 1.00 63.46 47 GLU B N 1
ATOM 594 C CA . GLU B 1 47 ? 28.978 72.912 73.826 1.00 58.97 47 GLU B CA 1
ATOM 595 C C . GLU B 1 47 ? 29.795 73.984 74.545 1.00 62.97 47 GLU B C 1
ATOM 596 O O . GLU B 1 47 ? 30.194 73.797 75.686 1.00 66.65 47 GLU B O 1
ATOM 602 N N . SER B 1 48 ? 30.028 75.105 73.872 1.00 66.27 48 SER B N 1
ATOM 603 C CA . SER B 1 48 ? 30.872 76.188 74.382 1.00 72.42 48 SER B CA 1
ATOM 604 C C . SER B 1 48 ? 30.367 76.848 75.652 1.00 74.88 48 SER B C 1
ATOM 605 O O . SER B 1 48 ? 31.150 77.249 76.511 1.00 72.34 48 SER B O 1
ATOM 608 N N . ARG B 1 49 ? 29.058 77.000 75.758 1.00 78.05 49 ARG B N 1
ATOM 609 C CA . ARG B 1 49 ? 28.490 77.586 76.954 1.00 77.37 49 ARG B CA 1
ATOM 610 C C . ARG B 1 49 ? 28.034 76.463 77.874 1.00 74.92 49 ARG B C 1
ATOM 611 O O . ARG B 1 49 ? 27.593 76.696 78.995 1.00 80.43 49 ARG B O 1
ATOM 619 N N . ASN B 1 50 ? 28.160 75.236 77.392 1.00 69.74 50 ASN B N 1
ATOM 620 C CA . ASN B 1 50 ? 27.601 74.097 78.092 1.00 63.20 50 ASN B CA 1
ATOM 621 C C . ASN B 1 50 ? 26.141 74.317 78.486 1.00 67.74 50 ASN B C 1
ATOM 622 O O . ASN B 1 50 ? 25.788 74.235 79.672 1.00 65.41 50 ASN B O 1
ATOM 627 N N . GLU B 1 51 ? 25.295 74.588 77.489 1.00 67.41 51 GLU B N 1
ATOM 628 C CA . GLU B 1 51 ? 23.886 74.879 77.741 1.00 67.95 51 GLU B CA 1
ATOM 629 C C . GLU B 1 51 ? 22.926 74.228 76.744 1.00 68.90 51 GLU B C 1
ATOM 630 O O . GLU B 1 51 ? 23.288 73.924 75.604 1.00 71.24 51 GLU B O 1
ATOM 636 N N . VAL B 1 52 ? 21.696 74.012 77.193 1.00 67.30 52 VAL B N 1
ATOM 637 C CA . VAL B 1 52 ? 20.633 73.499 76.341 1.00 67.27 52 VAL B CA 1
ATOM 638 C C . VAL B 1 52 ? 19.480 74.501 76.228 1.00 76.97 52 VAL B C 1
ATOM 639 O O . VAL B 1 52 ? 18.831 74.815 77.224 1.00 84.68 52 VAL B O 1
ATOM 643 N N . LYS B 1 53 ? 19.215 75.003 75.027 1.00 75.39 53 LYS B N 1
ATOM 644 C CA . LYS B 1 53 ? 18.056 75.864 74.830 1.00 80.57 53 LYS B CA 1
ATOM 645 C C . LYS B 1 53 ? 16.980 75.126 74.046 1.00 84.30 53 LYS B C 1
ATOM 646 O O . LYS B 1 53 ? 17.273 74.483 73.042 1.00 87.33 53 LYS B O 1
ATOM 652 N N . LEU B 1 54 ? 15.739 75.192 74.511 1.00 83.95 54 LEU B N 1
ATOM 653 C CA . LEU B 1 54 ? 14.633 74.664 73.728 1.00 81.45 54 LEU B CA 1
ATOM 654 C C . LEU B 1 54 ? 14.443 75.675 72.623 1.00 87.43 54 LEU B C 1
ATOM 655 O O . LEU B 1 54 ? 14.433 76.876 72.887 1.00 91.09 54 LEU B O 1
ATOM 660 N N . LYS B 1 55 ? 14.293 75.203 71.390 1.00 85.41 55 LYS B N 1
ATOM 661 C CA . LYS B 1 55 ? 14.190 76.107 70.253 1.00 88.67 55 LYS B CA 1
ATOM 662 C C . LYS B 1 55 ? 12.777 76.181 69.667 1.00 88.16 55 LYS B C 1
ATOM 663 O O . LYS B 1 55 ? 12.307 77.256 69.300 1.00 89.59 55 LYS B O 1
ATOM 669 N N . LYS B 1 56 ? 12.103 75.039 69.586 1.00 85.90 56 LYS B N 1
ATOM 670 C CA . LYS B 1 56 ? 10.777 74.979 68.981 1.00 86.63 56 LYS B CA 1
ATOM 671 C C . LYS B 1 56 ? 10.001 73.814 69.586 1.00 87.13 56 LYS B C 1
ATOM 672 O O . LYS B 1 56 ? 10.595 72.882 70.132 1.00 83.14 56 LYS B O 1
ATOM 678 N N . GLU B 1 57 ? 8.678 73.867 69.495 1.00 90.22 57 GLU B N 1
ATOM 679 C CA . GLU B 1 57 ? 7.835 72.865 70.129 1.00 92.78 57 GLU B CA 1
ATOM 680 C C . GLU B 1 57 ? 6.478 72.830 69.462 1.00 97.99 57 GLU B C 1
ATOM 681 O O . GLU B 1 57 ? 5.799 73.846 69.407 1.00 104.85 57 GLU B O 1
ATOM 687 N N . TYR B 1 58 ? 6.080 71.664 68.962 1.00 97.28 58 TYR B N 1
ATOM 688 C CA . TYR B 1 58 ? 4.826 71.530 68.223 1.00 101.44 58 TYR B CA 1
ATOM 689 C C . TYR B 1 58 ? 3.885 70.559 68.907 1.00 107.47 58 TYR B C 1
ATOM 690 O O . TYR B 1 58 ? 4.305 69.478 69.328 1.00 100.39 58 TYR B O 1
ATOM 699 N N . ALA B 1 59 ? 2.613 70.945 69.006 1.00 120.52 59 ALA B N 1
ATOM 700 C CA . ALA B 1 59 ? 1.552 70.001 69.325 1.00 127.63 59 ALA B CA 1
ATOM 701 C C . ALA B 1 59 ? 1.533 69.025 68.165 1.00 133.82 59 ALA B C 1
ATOM 702 O O . ALA B 1 59 ? 2.130 69.298 67.121 1.00 133.50 59 ALA B O 1
ATOM 704 N N . ASP B 1 60 ? 0.863 67.891 68.320 1.00 139.64 60 ASP B N 1
ATOM 705 C CA . ASP B 1 60 ? 0.927 66.893 67.255 1.00 143.07 60 ASP B CA 1
ATOM 706 C C . ASP B 1 60 ? -0.037 67.124 66.097 1.00 139.69 60 ASP B C 1
ATOM 707 O O . ASP B 1 60 ? -1.216 66.764 66.144 1.00 140.42 60 ASP B O 1
ATOM 712 N N . ASP B 1 61 ? 0.513 67.731 65.052 1.00 133.67 61 ASP B N 1
ATOM 713 C CA . ASP B 1 61 ? -0.233 68.112 63.870 1.00 134.39 61 ASP B CA 1
ATOM 714 C C . ASP B 1 61 ? 0.751 68.657 62.839 1.00 136.16 61 ASP B C 1
ATOM 715 O O . ASP B 1 61 ? 1.857 69.088 63.183 1.00 134.27 61 ASP B O 1
ATOM 720 N N . GLU B 1 62 ? 0.349 68.628 61.574 1.00 137.22 62 GLU B N 1
ATOM 721 C CA . GLU B 1 62 ? 1.145 69.202 60.503 1.00 134.05 62 GLU B CA 1
ATOM 722 C C . GLU B 1 62 ? 0.845 70.691 60.361 1.00 135.91 62 GLU B C 1
ATOM 728 N N . GLN C 1 21 ? 8.409 48.130 72.011 1.00 98.42 21 GLN C N 1
ATOM 729 C CA . GLN C 1 21 ? 9.232 47.055 71.477 1.00 94.55 21 GLN C CA 1
ATOM 730 C C . GLN C 1 21 ? 9.806 47.284 70.076 1.00 91.05 21 GLN C C 1
ATOM 731 O O . GLN C 1 21 ? 10.463 46.394 69.548 1.00 93.40 21 GLN C O 1
ATOM 737 N N . PRO C 1 22 ? 9.549 48.454 69.458 1.00 89.34 22 PRO C N 1
ATOM 738 C CA . PRO C 1 22 ? 10.243 48.715 68.189 1.00 87.75 22 PRO C CA 1
ATOM 739 C C . PRO C 1 22 ? 11.442 49.612 68.416 1.00 85.40 22 PRO C C 1
ATOM 740 O O . PRO C 1 22 ? 11.363 50.493 69.264 1.00 85.30 22 PRO C O 1
ATOM 744 N N . THR C 1 23 ? 12.524 49.399 67.673 1.00 79.98 23 THR C N 1
ATOM 745 C CA . THR C 1 23 ? 13.677 50.287 67.729 1.00 70.08 23 THR C CA 1
ATOM 746 C C . THR C 1 23 ? 14.181 50.525 66.310 1.00 71.39 23 THR C C 1
ATOM 747 O O . THR C 1 23 ? 14.097 49.641 65.462 1.00 76.99 23 THR C O 1
ATOM 751 N N . SER C 1 24 ? 14.698 51.716 66.042 1.00 64.54 24 SER C N 1
ATOM 752 C CA . SER C 1 24 ? 15.172 52.017 64.703 1.00 62.07 24 SER C CA 1
ATOM 753 C C . SER C 1 24 ? 16.595 52.538 64.729 1.00 60.70 24 SER C C 1
ATOM 754 O O . SER C 1 24 ? 17.111 52.949 65.778 1.00 58.26 24 SER C O 1
ATOM 757 N N . PHE C 1 25 ? 17.221 52.520 63.560 1.00 55.01 25 PHE C N 1
ATOM 758 C CA . PHE C 1 25 ? 18.608 52.931 63.418 1.00 51.27 25 PHE C CA 1
ATOM 759 C C . PHE C 1 25 ? 18.875 53.357 61.979 1.00 56.77 25 PHE C C 1
ATOM 760 O O . PHE C 1 25 ? 18.312 52.794 61.031 1.00 56.93 25 PHE C O 1
ATOM 768 N N . PRO C 1 26 ? 19.735 54.363 61.817 1.00 49.69 26 PRO C N 1
ATOM 769 C CA . PRO C 1 26 ? 20.073 54.958 60.521 1.00 44.71 26 PRO C CA 1
ATOM 770 C C . PRO C 1 26 ? 21.092 54.140 59.725 1.00 50.13 26 PRO C C 1
ATOM 771 O O . PRO C 1 26 ? 21.866 53.392 60.324 1.00 48.73 26 PRO C O 1
ATOM 775 N N . LEU C 1 27 ? 21.100 54.314 58.399 1.00 43.40 27 LEU C N 1
ATOM 776 C CA . LEU C 1 27 ? 22.097 53.708 57.537 1.00 39.64 27 LEU C CA 1
ATOM 777 C C . LEU C 1 27 ? 22.543 54.707 56.474 1.00 45.64 27 LEU C C 1
ATOM 778 O O . LEU C 1 27 ? 22.037 55.842 56.397 1.00 43.88 27 LEU C O 1
ATOM 783 N N . GLU C 1 28 ? 23.498 54.285 55.653 1.00 48.25 28 GLU C N 1
ATOM 784 C CA . GLU C 1 28 ? 24.037 55.152 54.620 1.00 52.63 28 GLU C CA 1
ATOM 785 C C . GLU C 1 28 ? 22.974 55.426 53.574 1.00 54.79 28 GLU C C 1
ATOM 786 O O . GLU C 1 28 ? 22.049 54.628 53.382 1.00 50.16 28 GLU C O 1
ATOM 792 N N . HIS C 1 29 ? 23.111 56.566 52.905 1.00 56.51 29 HIS C N 1
ATOM 793 C CA . HIS C 1 29 ? 22.282 56.882 51.759 1.00 54.53 29 HIS C CA 1
ATOM 794 C C . HIS C 1 29 ? 20.827 56.826 52.134 1.00 55.19 29 HIS C C 1
ATOM 795 O O . HIS C 1 29 ? 20.038 56.193 51.444 1.00 56.44 29 HIS C O 1
ATOM 802 N N . ASN C 1 30 ? 20.487 57.461 53.248 1.00 57.89 30 ASN C N 1
ATOM 803 C CA . ASN C 1 30 ? 19.100 57.664 53.659 1.00 51.78 30 ASN C CA 1
ATOM 804 C C . ASN C 1 30 ? 18.308 56.392 53.836 1.00 50.33 30 ASN C C 1
ATOM 805 O O . ASN C 1 30 ? 17.093 56.394 53.690 1.00 54.78 30 ASN C O 1
ATOM 810 N N . HIS C 1 31 ? 18.990 55.291 54.113 1.00 51.01 31 HIS C N 1
ATOM 811 C CA . HIS C 1 31 ? 18.275 54.069 54.451 1.00 53.94 31 HIS C CA 1
ATOM 812 C C . HIS C 1 31 ? 18.175 54.054 55.934 1.00 49.77 31 HIS C C 1
ATOM 813 O O . HIS C 1 31 ? 18.908 54.760 56.609 1.00 55.67 31 HIS C O 1
ATOM 820 N N . PHE C 1 32 ? 17.297 53.221 56.454 1.00 50.22 32 PHE C N 1
ATOM 821 C CA . PHE C 1 32 ? 17.161 53.140 57.896 1.00 51.88 32 PHE C CA 1
ATOM 822 C C . PHE C 1 32 ? 16.512 51.838 58.237 1.00 52.23 32 PHE C C 1
ATOM 823 O O . PHE C 1 32 ? 15.799 51.269 57.412 1.00 58.63 32 PHE C O 1
ATOM 831 N N . GLY C 1 33 ? 16.777 51.344 59.436 1.00 45.57 33 GLY C N 1
ATOM 832 C CA . GLY C 1 33 ? 16.241 50.053 59.818 1.00 50.40 33 GLY C CA 1
ATOM 833 C C . GLY C 1 33 ? 15.275 50.111 60.970 1.00 55.55 33 GLY C C 1
ATOM 834 O O . GLY C 1 33 ? 15.427 50.915 61.883 1.00 65.91 33 GLY C O 1
ATOM 835 N N . VAL C 1 34 ? 14.277 49.245 60.937 1.00 60.43 34 VAL C N 1
ATOM 836 C CA . VAL C 1 34 ? 13.375 49.108 62.060 1.00 65.82 34 VAL C CA 1
ATOM 837 C C . VAL C 1 34 ? 13.444 47.685 62.566 1.00 71.59 34 VAL C C 1
ATOM 838 O O . VAL C 1 34 ? 13.137 46.743 61.848 1.00 79.26 34 VAL C O 1
ATOM 850 N N . GLU C 1 36 ? 11.900 45.049 65.180 1.00 97.10 36 GLU C N 1
ATOM 851 C CA . GLU C 1 36 ? 10.594 44.967 65.811 1.00 106.99 36 GLU C CA 1
ATOM 852 C C . GLU C 1 36 ? 10.018 43.557 65.827 1.00 112.54 36 GLU C C 1
ATOM 853 O O . GLU C 1 36 ? 9.662 43.001 64.782 1.00 112.65 36 GLU C O 1
ATOM 859 N N . ASP C 1 37 ? 9.924 42.992 67.028 1.00 114.33 37 ASP C N 1
ATOM 860 C CA . ASP C 1 37 ? 9.360 41.663 67.222 1.00 119.13 37 ASP C CA 1
ATOM 861 C C . ASP C 1 37 ? 10.100 40.610 66.412 1.00 117.92 37 ASP C C 1
ATOM 862 O O . ASP C 1 37 ? 9.502 39.923 65.585 1.00 122.54 37 ASP C O 1
ATOM 867 N N . GLY C 1 38 ? 11.401 40.488 66.652 1.00 112.60 38 GLY C N 1
ATOM 868 C CA . GLY C 1 38 ? 12.215 39.520 65.941 1.00 113.47 38 GLY C CA 1
ATOM 869 C C . GLY C 1 38 ? 12.400 39.819 64.462 1.00 111.52 38 GLY C C 1
ATOM 870 O O . GLY C 1 38 ? 13.185 39.151 63.791 1.00 116.29 38 GLY C O 1
ATOM 871 N N . TYR C 1 39 ? 11.693 40.825 63.952 1.00 103.38 39 TYR C N 1
ATOM 872 C CA . TYR C 1 39 ? 11.788 41.179 62.537 1.00 94.76 39 TYR C CA 1
ATOM 873 C C . TYR C 1 39 ? 12.533 42.483 62.234 1.00 85.28 39 TYR C C 1
ATOM 874 O O . TYR C 1 39 ? 12.189 43.554 62.740 1.00 77.79 39 TYR C O 1
ATOM 883 N N . ILE C 1 40 ? 13.557 42.367 61.390 1.00 81.99 40 ILE C N 1
ATOM 884 C CA . ILE C 1 40 ? 14.301 43.510 60.883 1.00 72.81 40 ILE C CA 1
ATOM 885 C C . ILE C 1 40 ? 13.870 43.886 59.473 1.00 75.78 40 ILE C C 1
ATOM 886 O O . ILE C 1 40 ? 14.051 43.119 58.527 1.00 77.72 40 ILE C O 1
ATOM 891 N N . LYS C 1 41 ? 13.297 45.073 59.336 1.00 76.01 41 LYS C N 1
ATOM 892 C CA . LYS C 1 41 ? 12.903 45.588 58.036 1.00 71.75 41 LYS C CA 1
ATOM 893 C C . LYS C 1 41 ? 13.813 46.751 57.739 1.00 69.04 41 LYS C C 1
ATOM 894 O O . LYS C 1 41 ? 14.264 47.423 58.661 1.00 70.85 41 LYS C O 1
ATOM 900 N N . ILE C 1 42 ? 14.097 46.978 56.459 1.00 71.20 42 ILE C N 1
ATOM 901 C CA . ILE C 1 42 ? 15.047 48.005 56.026 1.00 64.94 42 ILE C CA 1
ATOM 902 C C . ILE C 1 42 ? 14.454 48.880 54.935 1.00 66.82 42 ILE C C 1
ATOM 903 O O . ILE C 1 42 ? 13.912 48.382 53.952 1.00 72.61 42 ILE C O 1
ATOM 908 N N . TYR C 1 43 ? 14.562 50.188 55.114 1.00 61.68 43 TYR C N 1
ATOM 909 C CA . TYR C 1 43 ? 13.855 51.124 54.266 1.00 59.96 43 TYR C CA 1
ATOM 910 C C . TYR C 1 43 ? 14.799 52.099 53.655 1.00 60.83 43 TYR C C 1
ATOM 911 O O . TYR C 1 43 ? 15.938 52.227 54.090 1.00 64.29 43 TYR C O 1
ATOM 920 N N . GLU C 1 44 ? 14.302 52.805 52.648 1.00 63.60 44 GLU C N 1
ATOM 921 C CA . GLU C 1 44 ? 15.038 53.881 52.024 1.00 62.92 44 GLU C CA 1
ATOM 922 C C . GLU C 1 44 ? 14.072 55.021 51.833 1.00 66.25 44 GLU C C 1
ATOM 923 O O . GLU C 1 44 ? 12.931 54.811 51.420 1.00 75.79 44 GLU C O 1
ATOM 929 N N . TYR C 1 45 ? 14.518 56.226 52.158 1.00 65.60 45 TYR C N 1
ATOM 930 C CA . TYR C 1 45 ? 13.742 57.430 51.892 1.00 69.25 45 TYR C CA 1
ATOM 931 C C . TYR C 1 45 ? 14.396 58.179 50.747 1.00 72.46 45 TYR C C 1
ATOM 932 O O . TYR C 1 45 ? 15.547 58.600 50.836 1.00 74.41 45 TYR C O 1
ATOM 941 N N . ASN C 1 46 ? 13.668 58.329 49.655 1.00 76.75 46 ASN C N 1
ATOM 942 C CA . ASN C 1 46 ? 14.168 59.118 48.551 1.00 71.81 46 ASN C CA 1
ATOM 943 C C . ASN C 1 46 ? 13.694 60.543 48.739 1.00 69.30 46 ASN C C 1
ATOM 944 O O . ASN C 1 46 ? 12.530 60.844 48.506 1.00 76.98 46 ASN C O 1
ATOM 949 N N . GLU C 1 47 ? 14.589 61.413 49.189 1.00 66.92 47 GLU C N 1
ATOM 950 C CA . GLU C 1 47 ? 14.229 62.800 49.453 1.00 71.13 47 GLU C CA 1
ATOM 951 C C . GLU C 1 47 ? 13.792 63.488 48.178 1.00 76.35 47 GLU C C 1
ATOM 952 O O . GLU C 1 47 ? 12.936 64.377 48.194 1.00 79.19 47 GLU C O 1
ATOM 958 N N . SER C 1 48 ? 14.390 63.072 47.071 1.00 76.00 48 SER C N 1
ATOM 959 C CA . SER C 1 48 ? 14.042 63.622 45.773 1.00 79.38 48 SER C CA 1
ATOM 960 C C . SER C 1 48 ? 12.601 63.287 45.361 1.00 80.80 48 SER C C 1
ATOM 961 O O . SER C 1 48 ? 11.830 64.171 44.979 1.00 80.14 48 SER C O 1
ATOM 964 N N . ARG C 1 49 ? 12.237 62.012 45.435 1.00 79.66 49 ARG C N 1
ATOM 965 C CA . ARG C 1 49 ? 10.863 61.613 45.148 1.00 80.82 49 ARG C CA 1
ATOM 966 C C . ARG C 1 49 ? 9.987 61.747 46.390 1.00 82.22 49 ARG C C 1
ATOM 967 O O . ARG C 1 49 ? 8.818 61.391 46.371 1.00 91.08 49 ARG C O 1
ATOM 975 N N . ASN C 1 50 ? 10.557 62.251 47.475 1.00 80.55 50 ASN C N 1
ATOM 976 C CA . ASN C 1 50 ? 9.847 62.320 48.752 1.00 79.42 50 ASN C CA 1
ATOM 977 C C . ASN C 1 50 ? 8.986 61.093 49.044 1.00 79.23 50 ASN C C 1
ATOM 978 O O . ASN C 1 50 ? 7.783 61.213 49.207 1.00 80.11 50 ASN C O 1
ATOM 983 N N . GLU C 1 51 ? 9.595 59.916 49.111 1.00 78.42 51 GLU C N 1
ATOM 984 C CA . GLU C 1 51 ? 8.840 58.700 49.392 1.00 81.37 51 GLU C CA 1
ATOM 985 C C . GLU C 1 51 ? 9.737 57.635 50.004 1.00 78.65 51 GLU C C 1
ATOM 986 O O . GLU C 1 51 ? 10.947 57.627 49.780 1.00 75.50 51 GLU C O 1
ATOM 992 N N . VAL C 1 52 ? 9.148 56.739 50.788 1.00 79.91 52 VAL C N 1
ATOM 993 C CA . VAL C 1 52 ? 9.925 55.674 51.412 1.00 76.33 52 VAL C CA 1
ATOM 994 C C . VAL C 1 52 ? 9.482 54.318 50.899 1.00 79.97 52 VAL C C 1
ATOM 995 O O . VAL C 1 52 ? 8.342 54.151 50.489 1.00 86.41 52 VAL C O 1
ATOM 999 N N . LYS C 1 53 ? 10.396 53.357 50.906 1.00 79.38 53 LYS C N 1
ATOM 1000 C CA . LYS C 1 53 ? 10.090 52.021 50.423 1.00 84.09 53 LYS C CA 1
ATOM 1001 C C . LYS C 1 53 ? 10.780 50.976 51.281 1.00 83.39 53 LYS C C 1
ATOM 1002 O O . LYS C 1 53 ? 11.961 51.095 51.595 1.00 79.70 53 LYS C O 1
ATOM 1008 N N . LEU C 1 54 ? 10.032 49.954 51.671 1.00 87.89 54 LEU C N 1
ATOM 1009 C CA . LEU C 1 54 ? 10.628 48.786 52.288 1.00 84.92 54 LEU C CA 1
ATOM 1010 C C . LEU C 1 54 ? 11.569 48.196 51.249 1.00 85.32 54 LEU C C 1
ATOM 1011 O O . LEU C 1 54 ? 11.267 48.233 50.056 1.00 91.04 54 LEU C O 1
ATOM 1016 N N . LYS C 1 55 ? 12.709 47.671 51.684 1.00 77.21 55 LYS C N 1
ATOM 1017 C CA . LYS C 1 55 ? 13.677 47.109 50.746 1.00 73.54 55 LYS C CA 1
ATOM 1018 C C . LYS C 1 55 ? 14.039 45.670 51.072 1.00 72.20 55 LYS C C 1
ATOM 1019 O O . LYS C 1 55 ? 14.296 44.876 50.177 1.00 75.04 55 LYS C O 1
ATOM 1025 N N . LYS C 1 56 ? 14.070 45.338 52.354 1.00 74.36 56 LYS C N 1
ATOM 1026 C CA . LYS C 1 56 ? 14.399 43.982 52.785 1.00 76.72 56 LYS C CA 1
ATOM 1027 C C . LYS C 1 56 ? 13.723 43.712 54.119 1.00 77.49 56 LYS C C 1
ATOM 1028 O O . LYS C 1 56 ? 13.521 44.634 54.901 1.00 76.26 56 LYS C O 1
ATOM 1034 N N . GLU C 1 57 ? 13.360 42.453 54.352 1.00 80.89 57 GLU C N 1
ATOM 1035 C CA . GLU C 1 57 ? 12.793 42.004 55.618 1.00 85.93 57 GLU C CA 1
ATOM 1036 C C . GLU C 1 57 ? 13.483 40.718 56.058 1.00 85.65 57 GLU C C 1
ATOM 1037 O O . GLU C 1 57 ? 13.814 39.876 55.231 1.00 88.55 57 GLU C O 1
ATOM 1043 N N . TYR C 1 58 ? 13.704 40.567 57.357 1.00 84.52 58 TYR C N 1
ATOM 1044 C CA . TYR C 1 58 ? 14.341 39.366 57.886 1.00 91.60 58 TYR C CA 1
ATOM 1045 C C . TYR C 1 58 ? 13.751 38.965 59.242 1.00 96.61 58 TYR C C 1
ATOM 1046 O O . TYR C 1 58 ? 13.309 39.813 60.011 1.00 97.59 58 TYR C O 1
ATOM 1055 N N . ALA C 1 59 ? 13.741 37.670 59.531 1.00 96.89 59 ALA C N 1
ATOM 1056 C CA . ALA C 1 59 ? 13.531 37.211 60.892 1.00 92.26 59 ALA C CA 1
ATOM 1057 C C . ALA C 1 59 ? 14.907 37.071 61.511 1.00 94.61 59 ALA C C 1
ATOM 1058 O O . ALA C 1 59 ? 15.839 36.611 60.857 1.00 99.69 59 ALA C O 1
ATOM 1060 N N . ASP C 1 60 ? 15.044 37.483 62.763 1.00 91.92 60 ASP C N 1
ATOM 1061 C CA . ASP C 1 60 ? 16.323 37.402 63.447 1.00 97.14 60 ASP C CA 1
ATOM 1062 C C . ASP C 1 60 ? 16.905 35.988 63.404 1.00 98.82 60 ASP C C 1
ATOM 1063 O O . ASP C 1 60 ? 18.114 35.811 63.243 1.00 98.34 60 ASP C O 1
ATOM 1068 N N . ASP C 1 61 ? 16.039 34.987 63.534 1.00 104.21 61 ASP C N 1
ATOM 1069 C CA . ASP C 1 61 ? 16.446 33.582 63.440 1.00 110.03 61 ASP C CA 1
ATOM 1070 C C . ASP C 1 61 ? 16.967 33.191 62.052 1.00 109.90 61 ASP C C 1
ATOM 1071 O O . ASP C 1 61 ? 17.827 32.317 61.930 1.00 112.41 61 ASP C O 1
ATOM 1076 N N . GLU C 1 62 ? 16.441 33.827 61.008 1.00 106.94 62 GLU C N 1
ATOM 1077 C CA . GLU C 1 62 ? 16.971 33.625 59.661 1.00 109.30 62 GLU C CA 1
ATOM 1078 C C . GLU C 1 62 ? 18.442 34.014 59.613 1.00 104.91 62 GLU C C 1
ATOM 1079 O O . GLU C 1 62 ? 19.279 33.301 59.052 1.00 105.81 62 GLU C O 1
ATOM 1085 N N . LEU C 1 63 ? 18.745 35.158 60.215 1.00 100.07 63 LEU C N 1
ATOM 1086 C CA . LEU C 1 63 ? 20.094 35.697 60.212 1.00 93.29 63 LEU C CA 1
ATOM 1087 C C . LEU C 1 63 ? 21.028 34.821 61.046 1.00 93.52 63 LEU C C 1
ATOM 1088 O O . LEU C 1 63 ? 22.176 34.555 60.649 1.00 92.03 63 LEU C O 1
ATOM 1093 N N . GLU C 1 64 ? 20.505 34.345 62.178 1.00 93.08 64 GLU C N 1
ATOM 1094 C CA . GLU C 1 64 ? 21.223 33.432 63.063 1.00 99.45 64 GLU C CA 1
ATOM 1095 C C . GLU C 1 64 ? 21.690 32.136 62.389 1.00 103.48 64 GLU C C 1
ATOM 1096 O O . GLU C 1 64 ? 22.572 31.457 62.914 1.00 106.10 64 GLU C O 1
ATOM 1102 N N . LEU C 1 65 ? 21.095 31.805 61.240 1.00 102.41 65 LEU C N 1
ATOM 1103 C CA . LEU C 1 65 ? 21.494 30.650 60.432 1.00 98.62 65 LEU C CA 1
ATOM 1104 C C . LEU C 1 65 ? 22.685 29.876 61.005 1.00 100.35 65 LEU C C 1
ATOM 1105 O O . LEU C 1 65 ? 23.470 29.278 60.266 1.00 104.96 65 LEU C O 1
ATOM 1110 N N . GLN D 1 21 ? 11.658 45.032 74.458 1.00 77.86 21 GLN D N 1
ATOM 1111 C CA . GLN D 1 21 ? 12.897 45.349 75.179 1.00 68.56 21 GLN D CA 1
ATOM 1112 C C . GLN D 1 21 ? 14.208 45.685 74.399 1.00 74.64 21 GLN D C 1
ATOM 1113 O O . GLN D 1 21 ? 15.187 46.094 75.029 1.00 74.89 21 GLN D O 1
ATOM 1119 N N . PRO D 1 22 ? 14.245 45.543 73.051 1.00 73.10 22 PRO D N 1
ATOM 1120 C CA . PRO D 1 22 ? 15.527 45.769 72.351 1.00 70.41 22 PRO D CA 1
ATOM 1121 C C . PRO D 1 22 ? 15.813 47.220 71.985 1.00 66.83 22 PRO D C 1
ATOM 1122 O O . PRO D 1 22 ? 14.885 47.984 71.717 1.00 73.74 22 PRO D O 1
ATOM 1126 N N . THR D 1 23 ? 17.095 47.572 71.923 1.00 57.60 23 THR D N 1
ATOM 1127 C CA . THR D 1 23 ? 17.518 48.900 71.486 1.00 58.08 23 THR D CA 1
ATOM 1128 C C . THR D 1 23 ? 18.630 48.785 70.437 1.00 55.88 23 THR D C 1
ATOM 1129 O O . THR D 1 23 ? 19.441 47.868 70.486 1.00 59.29 23 THR D O 1
ATOM 1133 N N . SER D 1 24 ? 18.687 49.718 69.498 1.00 53.19 24 SER D N 1
ATOM 1134 C CA . SER D 1 24 ? 19.636 49.579 68.392 1.00 53.07 24 SER D CA 1
ATOM 1135 C C . SER D 1 24 ? 20.409 50.841 68.150 1.00 48.60 24 SER D C 1
ATOM 1136 O O . SER D 1 24 ? 19.972 51.923 68.517 1.00 56.33 24 SER D O 1
ATOM 1139 N N . PHE D 1 25 ? 21.553 50.692 67.498 1.00 47.53 25 PHE D N 1
ATOM 1140 C CA . PHE D 1 25 ? 22.457 51.807 67.237 1.00 46.49 25 PHE D CA 1
ATOM 1141 C C . PHE D 1 25 ? 23.250 51.536 65.945 1.00 45.22 25 PHE D C 1
ATOM 1142 O O . PHE D 1 25 ? 23.499 50.380 65.582 1.00 45.20 25 PHE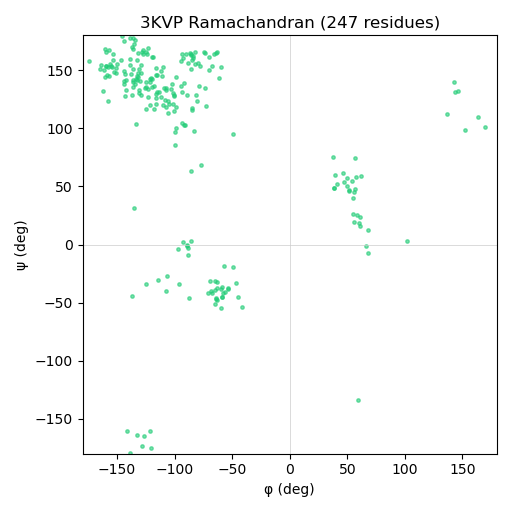 D O 1
ATOM 1150 N N . PRO D 1 26 ? 23.650 52.605 65.251 1.00 34.83 26 PRO D N 1
ATOM 1151 C CA . PRO D 1 26 ? 24.447 52.558 64.025 1.00 38.15 26 PRO D CA 1
ATOM 1152 C C . PRO D 1 26 ? 25.937 52.416 64.307 1.00 42.80 26 PRO D C 1
ATOM 1153 O O . PRO D 1 26 ? 26.400 52.811 65.368 1.00 44.99 26 PRO D O 1
ATOM 1157 N N . LEU D 1 27 ? 26.667 51.864 63.344 1.00 43.00 27 LEU D N 1
ATOM 1158 C CA . LEU D 1 27 ? 28.106 51.700 63.422 1.00 41.63 27 LEU D CA 1
ATOM 1159 C C . LEU D 1 27 ? 28.623 52.062 62.046 1.00 40.50 27 LEU D C 1
ATOM 1160 O O . LEU D 1 27 ? 27.835 52.398 61.182 1.00 44.94 27 LEU D O 1
ATOM 1165 N N . GLU D 1 28 ? 29.929 51.986 61.823 1.00 39.62 28 GLU D N 1
ATOM 1166 C CA . GLU D 1 28 ? 30.500 52.400 60.544 1.00 40.12 28 GLU D CA 1
ATOM 1167 C C . GLU D 1 28 ? 30.206 51.408 59.417 1.00 44.10 28 GLU D C 1
ATOM 1168 O O . GLU D 1 28 ? 29.856 50.258 59.647 1.00 41.89 28 GLU D O 1
ATOM 1174 N N . HIS D 1 29 ? 30.414 51.858 58.189 1.00 47.82 29 HIS D N 1
ATOM 1175 C CA . HIS D 1 29 ? 30.293 50.998 57.027 1.00 43.44 29 HIS D CA 1
ATOM 1176 C C . HIS D 1 29 ? 28.948 50.240 57.007 1.00 48.81 29 HIS D C 1
ATOM 1177 O O . HIS D 1 29 ? 28.906 49.036 56.788 1.00 51.18 29 HIS D O 1
ATOM 1184 N N . ASN D 1 30 ? 27.850 50.948 57.242 1.00 48.39 30 ASN D N 1
ATOM 1185 C CA . ASN D 1 30 ? 26.522 50.326 57.219 1.00 48.23 30 ASN D CA 1
ATOM 1186 C C . ASN D 1 30 ? 26.326 49.133 58.152 1.00 46.49 30 ASN D C 1
ATOM 1187 O O . ASN D 1 30 ? 25.429 48.323 57.930 1.00 47.58 30 ASN D O 1
ATOM 1192 N N . HIS D 1 31 ? 27.173 48.995 59.164 1.00 39.31 31 HIS D N 1
ATOM 1193 C CA . HIS D 1 31 ? 26.904 48.035 60.225 1.00 44.11 31 HIS D CA 1
ATOM 1194 C C . HIS D 1 31 ? 25.980 48.694 61.235 1.00 47.65 31 HIS D C 1
ATOM 1195 O O . HIS D 1 31 ? 25.842 49.916 61.262 1.00 48.97 31 HIS D O 1
ATOM 1202 N N . PHE D 1 32 ? 25.347 47.870 62.059 1.00 46.34 32 PHE D N 1
ATOM 1203 C CA . PHE D 1 32 ? 24.511 48.328 63.158 1.00 42.30 32 PHE D CA 1
ATOM 1204 C C . PHE D 1 32 ? 24.494 47.249 64.220 1.00 50.04 32 PHE D C 1
ATOM 1205 O O . PHE D 1 32 ? 24.864 46.099 63.954 1.00 51.23 32 PHE D O 1
ATOM 1213 N N . GLY D 1 33 ? 24.062 47.618 65.419 1.00 45.72 33 GLY D N 1
ATOM 1214 C CA . GLY D 1 33 ? 23.988 46.664 66.505 1.00 41.92 33 GLY D CA 1
ATOM 1215 C C . GLY D 1 33 ? 22.652 46.676 67.220 1.00 48.10 33 GLY D C 1
ATOM 1216 O O . GLY D 1 33 ? 21.955 47.691 67.292 1.00 51.37 33 GLY D O 1
ATOM 1217 N N . VAL D 1 34 ? 22.285 45.527 67.756 1.00 50.41 34 VAL D N 1
ATOM 1218 C CA . VAL D 1 34 ? 21.107 45.448 68.578 1.00 54.93 34 VAL D CA 1
ATOM 1219 C C . VAL D 1 34 ? 21.529 44.933 69.935 1.00 64.39 34 VAL D C 1
ATOM 1220 O O . VAL D 1 34 ? 22.421 44.097 70.054 1.00 69.48 34 VAL D O 1
ATOM 1232 N N . GLU D 1 36 ? 19.613 43.198 73.064 1.00 85.18 36 GLU D N 1
ATOM 1233 C CA . GLU D 1 36 ? 18.341 42.653 73.530 1.00 93.94 36 GLU D CA 1
ATOM 1234 C C . GLU D 1 36 ? 18.558 41.483 74.480 1.00 91.70 36 GLU D C 1
ATOM 1235 O O . GLU D 1 36 ? 19.329 40.563 74.184 1.00 86.04 36 GLU D O 1
ATOM 1241 N N . ASP D 1 37 ? 17.856 41.515 75.611 1.00 95.28 37 ASP D N 1
ATOM 1242 C CA . ASP D 1 37 ? 18.198 40.664 76.742 1.00 94.66 37 ASP D CA 1
ATOM 1243 C C . ASP D 1 37 ? 19.623 40.993 77.169 1.00 95.38 37 ASP D C 1
ATOM 1244 O O . ASP D 1 37 ? 19.992 42.170 77.286 1.00 96.08 37 ASP D O 1
ATOM 1249 N N . GLY D 1 38 ? 20.435 39.964 77.386 1.00 92.26 38 GLY D N 1
ATOM 1250 C CA . GLY D 1 38 ? 21.834 40.188 77.717 1.00 84.08 38 GLY D CA 1
ATOM 1251 C C . GLY D 1 38 ? 22.730 40.173 76.493 1.00 79.33 38 GLY D C 1
ATOM 1252 O O . GLY D 1 38 ? 23.945 40.316 76.604 1.00 79.81 38 GLY D O 1
ATOM 1253 N N . TYR D 1 39 ? 22.129 40.016 75.317 1.00 72.60 39 TYR D N 1
ATOM 1254 C CA . TYR D 1 39 ? 22.902 39.780 74.114 1.00 72.67 39 TYR D CA 1
ATOM 1255 C C . TYR D 1 39 ? 23.093 41.007 73.246 1.00 64.77 39 TYR D C 1
ATOM 1256 O O . TYR D 1 39 ? 22.134 41.709 72.907 1.00 61.86 39 TYR D O 1
ATOM 1265 N N . ILE D 1 40 ? 24.347 41.258 72.894 1.00 60.61 40 ILE D N 1
ATOM 1266 C CA . ILE D 1 40 ? 24.671 42.215 71.850 1.00 63.22 40 ILE D CA 1
ATOM 1267 C C . ILE D 1 40 ? 24.819 41.439 70.536 1.00 65.56 40 ILE D C 1
ATOM 1268 O O . ILE D 1 40 ? 25.430 40.373 70.520 1.00 69.55 40 ILE D O 1
ATOM 1273 N N . LYS D 1 41 ? 24.254 41.969 69.452 1.00 60.77 41 LYS D N 1
ATOM 1274 C CA . LYS D 1 41 ? 24.356 41.357 68.132 1.00 58.57 41 LYS D CA 1
ATOM 1275 C C . LYS D 1 41 ? 24.814 42.416 67.149 1.00 60.53 41 LYS D C 1
ATOM 1276 O O . LYS D 1 41 ? 24.223 43.493 67.093 1.00 65.33 41 LYS D O 1
ATOM 1282 N N . ILE D 1 42 ? 25.859 42.133 66.375 1.00 58.93 42 ILE D N 1
ATOM 1283 C CA . ILE D 1 42 ? 26.297 43.084 65.348 1.00 54.19 42 ILE D CA 1
ATOM 1284 C C . ILE D 1 42 ? 25.958 42.599 63.940 1.00 57.85 42 ILE D C 1
ATOM 1285 O O . ILE D 1 42 ? 26.146 41.421 63.597 1.00 57.52 42 ILE D O 1
ATOM 1290 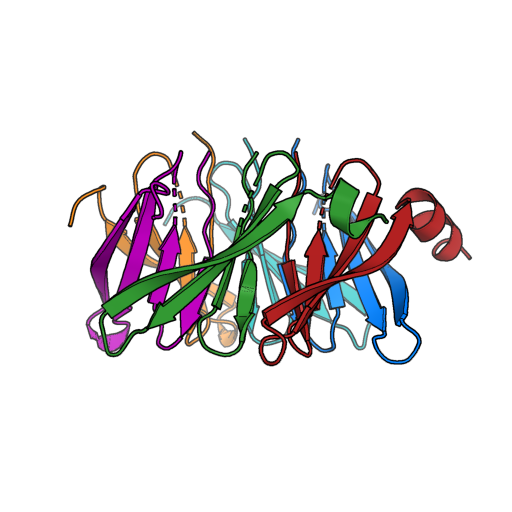N N . TYR D 1 43 ? 25.426 43.521 63.144 1.00 55.88 43 TYR D N 1
ATOM 1291 C CA . TYR D 1 43 ? 24.929 43.214 61.820 1.00 53.31 43 TYR D CA 1
ATOM 1292 C C . TYR D 1 43 ? 25.603 44.081 60.788 1.00 55.10 43 TYR D C 1
ATOM 1293 O O . TYR D 1 43 ? 26.203 45.113 61.124 1.00 52.29 43 TYR D O 1
ATOM 1302 N N . GLU D 1 44 ? 25.478 43.665 59.527 1.00 51.90 44 GLU D N 1
ATOM 1303 C CA . GLU D 1 44 ? 25.892 44.473 58.389 1.00 52.74 44 GLU D CA 1
ATOM 1304 C C . GLU D 1 44 ? 24.786 44.515 57.359 1.00 52.08 44 GLU D C 1
ATOM 1305 O O . GLU D 1 44 ? 24.212 43.485 57.022 1.00 55.90 44 GLU D O 1
ATOM 1311 N N . TYR D 1 45 ? 24.471 45.703 56.865 1.00 48.01 45 TYR D N 1
ATOM 1312 C CA . TYR D 1 45 ? 23.592 45.792 55.710 1.00 47.92 45 TYR D CA 1
ATOM 1313 C C . TYR D 1 45 ? 24.402 46.040 54.435 1.00 53.72 45 TYR D C 1
ATOM 1314 O O . TYR D 1 45 ? 25.131 47.031 54.332 1.00 56.08 45 TYR D O 1
ATOM 1323 N N . ASN D 1 46 ? 24.296 45.140 53.463 1.00 58.90 46 ASN D N 1
ATOM 1324 C CA . ASN D 1 46 ? 24.985 45.366 52.202 1.00 60.48 46 ASN D CA 1
ATOM 1325 C C . ASN D 1 46 ? 24.041 45.940 51.162 1.00 60.22 46 ASN D C 1
ATOM 1326 O O . ASN D 1 46 ? 23.256 45.215 50.544 1.00 62.84 46 ASN D O 1
ATOM 1331 N N . GLU D 1 47 ? 24.119 47.250 50.970 1.00 52.85 47 GLU D N 1
ATOM 1332 C CA . GLU D 1 47 ? 23.204 47.920 50.068 1.00 50.82 47 GLU D CA 1
ATOM 1333 C C . GLU D 1 47 ? 23.328 47.343 48.659 1.00 59.12 47 GLU D C 1
ATOM 1334 O O . GLU D 1 47 ? 22.332 47.192 47.948 1.00 65.04 47 GLU D O 1
ATOM 1340 N N . SER D 1 48 ? 24.550 46.994 48.265 1.00 61.02 48 SER D N 1
ATOM 1341 C CA . SER D 1 48 ? 24.809 46.496 46.912 1.00 64.95 48 SER D CA 1
ATOM 1342 C C . SER D 1 48 ? 24.083 45.180 46.602 1.00 70.31 48 SER D C 1
ATOM 1343 O O . SER D 1 48 ? 23.471 45.032 45.540 1.00 73.32 48 SER D O 1
ATOM 1346 N N . ARG D 1 49 ? 24.181 44.218 47.518 1.00 70.87 49 ARG D N 1
ATOM 1347 C CA . ARG D 1 49 ? 23.442 42.966 47.401 1.00 64.96 49 ARG D CA 1
ATOM 1348 C C . ARG D 1 49 ? 22.086 43.122 48.071 1.00 61.71 49 ARG D C 1
ATOM 1349 O O . ARG D 1 49 ? 21.292 42.192 48.098 1.00 63.04 49 ARG D O 1
ATOM 1357 N N . ASN D 1 50 ? 21.824 44.294 48.631 1.00 66.52 50 ASN D N 1
ATOM 1358 C CA . ASN D 1 50 ? 20.588 44.510 49.381 1.00 70.09 50 ASN D CA 1
ATOM 1359 C C . ASN D 1 50 ? 20.286 43.377 50.359 1.00 73.72 50 ASN D C 1
ATOM 1360 O O . ASN D 1 50 ? 19.265 42.703 50.242 1.00 78.15 50 ASN D O 1
ATOM 1365 N N . GLU D 1 51 ? 21.171 43.159 51.322 1.00 70.78 51 GLU D N 1
ATOM 1366 C CA . GLU D 1 51 ? 20.935 42.119 52.313 1.00 71.19 51 GLU D CA 1
ATOM 1367 C C . GLU D 1 51 ? 21.695 42.380 53.604 1.00 69.26 51 GLU D C 1
ATOM 1368 O O . GLU D 1 51 ? 22.711 43.083 53.616 1.00 66.32 51 GLU D O 1
ATOM 1374 N N . VAL D 1 52 ? 21.197 41.822 54.700 1.00 66.19 52 VAL D N 1
ATOM 1375 C CA . VAL D 1 52 ? 21.886 41.978 55.961 1.00 56.29 52 VAL D CA 1
ATOM 1376 C C . VAL D 1 52 ? 22.400 40.655 56.473 1.00 57.74 52 VAL D C 1
ATOM 1377 O O . VAL D 1 52 ? 21.780 39.627 56.266 1.00 59.36 52 VAL D O 1
ATOM 1381 N N . LYS D 1 53 ? 23.555 40.702 57.130 1.00 63.43 53 LYS D N 1
ATOM 1382 C CA . LYS D 1 53 ? 24.162 39.528 57.739 1.00 67.59 53 LYS D CA 1
ATOM 1383 C C . LYS D 1 53 ? 24.434 39.763 59.209 1.00 65.19 53 LYS D C 1
ATOM 1384 O O . LYS D 1 53 ? 24.940 40.814 59.609 1.00 64.33 53 LYS D O 1
ATOM 1390 N N . LEU D 1 54 ? 24.103 38.774 60.021 1.00 63.94 54 LEU D N 1
ATOM 1391 C CA . LEU D 1 54 ? 24.523 38.799 61.402 1.00 59.76 54 LEU D CA 1
ATOM 1392 C C . LEU D 1 54 ? 26.019 38.514 61.378 1.00 60.02 54 LEU D C 1
ATOM 1393 O O . LEU D 1 54 ? 26.430 37.458 60.918 1.00 55.20 54 LEU D O 1
ATOM 1398 N N . LYS D 1 55 ? 26.830 39.450 61.869 1.00 59.32 55 LYS D N 1
ATOM 1399 C CA . LYS D 1 55 ? 28.278 39.286 61.844 1.00 61.96 55 LYS D CA 1
ATOM 1400 C C . LYS D 1 55 ? 28.865 38.747 63.147 1.00 64.87 55 LYS D C 1
ATOM 1401 O O . LYS D 1 55 ? 29.851 38.014 63.117 1.00 68.42 55 LYS D O 1
ATOM 1407 N N . LYS D 1 56 ? 28.284 39.111 64.289 1.00 65.53 56 LYS D N 1
ATOM 1408 C CA . LYS D 1 56 ? 28.851 38.687 65.571 1.00 61.51 56 LYS D CA 1
ATOM 1409 C C . LYS D 1 56 ? 27.836 38.733 66.716 1.00 63.59 56 LYS D C 1
ATOM 1410 O O . LYS D 1 56 ? 26.951 39.587 66.737 1.00 61.93 56 LYS D O 1
ATOM 1416 N N . GLU D 1 57 ? 27.958 37.791 67.651 1.00 70.00 57 GLU D N 1
ATOM 1417 C CA . GLU D 1 57 ? 27.044 37.692 68.788 1.00 76.18 57 GLU D CA 1
ATOM 1418 C C . GLU D 1 57 ? 27.783 37.417 70.102 1.00 80.13 57 GLU D C 1
ATOM 1419 O O . GLU D 1 57 ? 28.600 36.488 70.201 1.00 79.03 57 GLU D O 1
ATOM 1425 N N . TYR D 1 58 ? 27.482 38.246 71.102 1.00 77.97 58 TYR D N 1
ATOM 1426 C CA . TYR D 1 58 ? 28.074 38.146 72.426 1.00 74.20 58 TYR D CA 1
ATOM 1427 C C . TYR D 1 58 ? 26.993 38.163 73.491 1.00 77.64 58 TYR D C 1
ATOM 1428 O O . TYR D 1 58 ? 26.021 38.917 73.400 1.00 79.50 58 TYR D O 1
ATOM 1437 N N . ALA D 1 59 ? 27.172 37.343 74.516 1.00 77.05 59 ALA D N 1
ATOM 1438 C CA . ALA D 1 59 ? 26.437 37.542 75.752 1.00 72.23 59 ALA D CA 1
ATOM 1439 C C . ALA D 1 59 ? 27.150 38.648 76.545 1.00 68.01 59 ALA D C 1
ATOM 1440 O O . ALA D 1 59 ? 28.343 38.559 76.814 1.00 65.58 59 ALA D O 1
ATOM 1442 N N . ASP D 1 60 ? 26.427 39.706 76.889 1.00 72.95 60 ASP D N 1
ATOM 1443 C CA . ASP D 1 60 ? 26.996 40.812 77.661 1.00 78.14 60 ASP D CA 1
ATOM 1444 C C . ASP D 1 60 ? 27.834 40.387 78.884 1.00 75.81 60 ASP D C 1
ATOM 1445 O O . ASP D 1 60 ? 28.802 41.054 79.255 1.00 75.03 60 ASP D O 1
ATOM 1450 N N . ASP D 1 61 ? 27.462 39.290 79.523 1.00 77.54 61 ASP D N 1
ATOM 1451 C CA . ASP D 1 61 ? 28.202 38.842 80.691 1.00 84.81 61 ASP D CA 1
ATOM 1452 C C . ASP D 1 61 ? 29.628 38.446 80.321 1.00 83.39 61 ASP D C 1
ATOM 1453 O O . ASP D 1 61 ? 30.567 38.716 81.075 1.00 87.63 61 ASP D O 1
ATOM 1458 N N . GLU D 1 62 ? 29.803 37.800 79.173 1.00 76.78 62 GLU D N 1
ATOM 1459 C CA . GLU D 1 62 ? 31.150 37.399 78.785 1.00 78.76 62 GLU D CA 1
ATOM 1460 C C . GLU D 1 62 ? 31.948 38.647 78.454 1.00 73.66 62 GLU D C 1
ATOM 1461 O O . GLU D 1 62 ? 33.155 38.700 78.686 1.00 79.24 62 GLU D O 1
ATOM 1467 N N . LEU D 1 63 ? 31.265 39.667 77.944 1.00 64.87 63 LEU D N 1
ATOM 1468 C CA . LEU D 1 63 ? 31.910 40.954 77.718 1.00 61.94 63 LEU D CA 1
ATOM 1469 C C . LEU D 1 63 ? 32.349 41.572 79.039 1.00 64.44 63 LEU D C 1
ATOM 1470 O O . LEU D 1 63 ? 33.475 42.051 79.164 1.00 66.72 63 LEU D O 1
ATOM 1475 N N . GLU D 1 64 ? 31.465 41.554 80.031 1.00 67.36 64 GLU D N 1
ATOM 1476 C CA . GLU D 1 64 ? 31.806 42.102 81.344 1.00 69.24 64 GLU D CA 1
ATOM 1477 C C . GLU D 1 64 ? 33.012 41.395 81.914 1.00 69.92 64 GLU D C 1
ATOM 1478 O O . GLU D 1 64 ? 33.922 42.032 82.452 1.00 68.54 64 GLU D O 1
ATOM 1484 N N . LEU D 1 65 ? 33.002 40.070 81.800 1.00 70.74 65 LEU D N 1
ATOM 1485 C CA . LEU D 1 65 ? 34.098 39.259 82.290 1.00 72.08 65 LEU D CA 1
ATOM 1486 C C . LEU D 1 65 ? 35.385 39.657 81.589 1.00 72.49 65 LEU D C 1
ATOM 1487 O O . LEU D 1 65 ? 36.371 39.990 82.244 1.00 76.50 65 LEU D O 1
ATOM 1492 N N . GLU D 1 66 ? 35.379 39.640 80.260 1.00 69.23 66 GLU D N 1
ATOM 1493 C CA . GLU D 1 66 ? 36.550 40.097 79.517 1.00 68.36 66 GLU D CA 1
ATOM 1494 C C . GLU D 1 66 ? 37.061 41.409 80.115 1.00 70.57 66 GLU D C 1
ATOM 1495 O O . GLU D 1 66 ? 38.260 41.572 80.336 1.00 75.42 66 GLU D O 1
ATOM 1501 N N . HIS D 1 67 ? 36.145 42.332 80.403 1.00 64.17 67 HIS D N 1
ATOM 1502 C CA . HIS D 1 67 ? 36.546 43.676 80.813 1.00 59.95 67 HIS D CA 1
ATOM 1503 C C . HIS D 1 67 ? 37.158 43.735 82.204 1.00 67.77 67 HIS D C 1
ATOM 1504 O O . HIS D 1 67 ? 38.125 44.465 82.420 1.00 70.88 67 HIS D O 1
ATOM 1511 N N . HIS D 1 68 ? 36.580 43.000 83.152 1.00 70.60 68 HIS D N 1
ATOM 1512 C CA . HIS D 1 68 ? 37.218 42.832 84.453 1.00 76.69 68 HIS D CA 1
ATOM 1513 C C . HIS D 1 68 ? 38.331 41.812 84.252 1.00 91.41 68 HIS D C 1
ATOM 1514 O O . HIS D 1 68 ? 38.243 40.686 84.731 1.00 98.75 68 HIS D O 1
ATOM 1521 N N . HIS D 1 69 ? 39.365 42.207 83.513 1.00 96.16 69 HIS D N 1
ATOM 1522 C CA . HIS D 1 69 ? 40.439 41.300 83.101 1.00 98.96 69 HIS D CA 1
ATOM 1523 C C . HIS D 1 69 ? 40.049 39.824 83.159 1.00 93.43 69 HIS D C 1
ATOM 1524 O O . HIS D 1 69 ? 40.476 39.088 84.041 1.00 91.25 69 HIS D O 1
ATOM 1531 N N . GLN E 1 21 ? 4.743 53.857 72.321 1.00 125.29 21 GLN E N 1
ATOM 1532 C CA . GLN E 1 21 ? 5.877 53.035 71.906 1.00 117.20 21 GLN E CA 1
ATOM 1533 C C . GLN E 1 21 ? 6.542 53.539 70.617 1.00 104.53 21 GLN E C 1
ATOM 1534 O O . GLN E 1 21 ? 6.778 52.765 69.685 1.00 101.33 21 GLN E O 1
ATOM 1540 N N . PRO E 1 22 ? 6.870 54.838 70.567 1.00 95.97 22 PRO E N 1
ATOM 1541 C CA . PRO E 1 22 ? 7.470 55.435 69.365 1.00 85.45 22 PRO E CA 1
ATOM 1542 C C . PRO E 1 22 ? 8.946 55.099 69.239 1.00 80.14 22 PRO E C 1
ATOM 1543 O O . PRO E 1 22 ? 9.607 54.864 70.253 1.00 77.53 22 PRO E O 1
ATOM 1547 N N . THR E 1 23 ? 9.458 55.087 68.011 1.00 76.36 23 THR E N 1
ATOM 1548 C CA . THR E 1 23 ? 10.895 55.028 67.778 1.00 70.36 23 THR E CA 1
A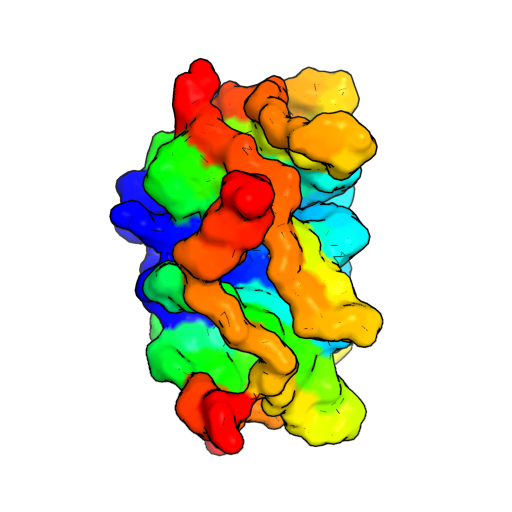TOM 1549 C C . THR E 1 23 ? 11.245 56.081 66.739 1.00 73.11 23 THR E C 1
ATOM 1550 O O . THR E 1 23 ? 10.453 56.345 65.836 1.00 79.25 23 THR E O 1
ATOM 1554 N N . SER E 1 24 ? 12.412 56.704 66.856 1.00 65.70 24 SER E N 1
ATOM 1555 C CA . SER E 1 24 ? 12.809 57.637 65.805 1.00 63.59 24 SER E CA 1
ATOM 1556 C C . SER E 1 24 ? 14.222 57.423 65.317 1.00 59.77 24 SER E C 1
ATOM 1557 O O . SER E 1 24 ? 15.026 56.749 65.960 1.00 67.71 24 SER E O 1
ATOM 1560 N N . PHE E 1 25 ? 14.519 58.018 64.175 1.00 54.65 25 PHE E N 1
ATOM 1561 C CA . PHE E 1 25 ? 15.842 57.924 63.584 1.00 52.75 25 PHE E CA 1
ATOM 1562 C C . PHE E 1 25 ? 16.046 59.149 62.714 1.00 52.81 25 PHE E C 1
ATOM 1563 O O . PHE E 1 25 ? 15.078 59.724 62.204 1.00 57.29 25 PHE E O 1
ATOM 1571 N N . PRO E 1 26 ? 17.307 59.552 62.538 1.00 44.34 26 PRO E N 1
ATOM 1572 C CA . PRO E 1 26 ? 17.670 60.683 61.674 1.00 48.75 26 PRO E CA 1
ATOM 1573 C C . PRO E 1 26 ? 17.821 60.300 60.182 1.00 55.05 26 PRO E C 1
ATOM 1574 O O . PRO E 1 26 ? 18.026 59.140 59.831 1.00 55.54 26 PRO E O 1
ATOM 1578 N N . LEU E 1 27 ? 17.718 61.303 59.316 1.00 52.21 27 LEU E N 1
ATOM 1579 C CA . LEU E 1 27 ? 17.910 61.135 57.890 1.00 52.15 27 LEU E CA 1
ATOM 1580 C C . LEU E 1 27 ? 18.766 62.311 57.403 1.00 55.14 27 LEU E C 1
ATOM 1581 O O . LEU E 1 27 ? 19.130 63.182 58.189 1.00 56.95 27 LEU E O 1
ATOM 1586 N N . GLU E 1 28 ? 19.114 62.335 56.125 1.00 54.30 28 GLU E N 1
ATOM 1587 C CA . GLU E 1 28 ? 20.018 63.373 55.642 1.00 53.85 28 GLU E CA 1
ATOM 1588 C C . GLU E 1 28 ? 19.309 64.702 55.644 1.00 51.89 28 GLU E C 1
ATOM 1589 O O . GLU E 1 28 ? 18.089 64.750 55.709 1.00 58.80 28 GLU E O 1
ATOM 1595 N N . HIS E 1 29 ? 20.079 65.779 55.596 1.00 48.09 29 HIS E N 1
ATOM 1596 C CA . HIS E 1 29 ? 19.511 67.111 55.453 1.00 50.53 29 HIS E CA 1
ATOM 1597 C C . HIS E 1 29 ? 18.497 67.453 56.526 1.00 56.41 29 HIS E C 1
ATOM 1598 O O . HIS E 1 29 ? 17.421 67.978 56.233 1.00 61.39 29 HIS E O 1
ATOM 1605 N N . ASN E 1 30 ? 18.844 67.147 57.767 1.00 57.75 30 ASN E N 1
ATOM 1606 C CA . ASN E 1 30 ? 18.010 67.490 58.914 1.00 55.89 30 ASN E CA 1
ATOM 1607 C C . ASN E 1 30 ? 16.621 66.871 58.867 1.00 60.97 30 ASN E C 1
ATOM 1608 O O . ASN E 1 30 ? 15.719 67.322 59.549 1.00 69.15 30 ASN E O 1
ATOM 1613 N N . HIS E 1 31 ? 16.432 65.838 58.058 1.00 63.65 31 HIS E N 1
ATOM 1614 C CA . HIS E 1 31 ? 15.168 65.113 58.117 1.00 64.68 31 HIS E CA 1
ATOM 1615 C C . HIS E 1 31 ? 15.224 64.105 59.258 1.00 61.85 31 HIS E C 1
ATOM 1616 O O . HIS E 1 31 ? 16.296 63.818 59.784 1.00 59.33 31 HIS E O 1
ATOM 1623 N N . PHE E 1 32 ? 14.074 63.567 59.643 1.00 62.94 32 PHE E N 1
ATOM 1624 C CA . PHE E 1 32 ? 14.050 62.485 60.620 1.00 62.52 32 PHE E CA 1
ATOM 1625 C C . PHE E 1 32 ? 12.732 61.734 60.568 1.00 65.54 32 PHE E C 1
ATOM 1626 O O . PHE E 1 32 ? 11.702 62.303 60.225 1.00 70.93 32 PHE E O 1
ATOM 1634 N N . GLY E 1 33 ? 12.776 60.449 60.901 1.00 63.80 33 GLY E N 1
ATOM 1635 C CA . GLY E 1 33 ? 11.590 59.622 60.877 1.00 66.42 33 GLY E CA 1
ATOM 1636 C C . GLY E 1 33 ? 11.132 59.243 62.274 1.00 67.44 33 GLY E C 1
ATOM 1637 O O . GLY E 1 33 ? 11.919 59.178 63.203 1.00 66.75 33 GLY E O 1
ATOM 1638 N N . VAL E 1 34 ? 9.843 58.996 62.417 1.00 71.07 34 VAL E N 1
ATOM 1639 C CA . VAL E 1 34 ? 9.311 58.446 63.645 1.00 77.80 34 VAL E CA 1
ATOM 1640 C C . VAL E 1 34 ? 8.388 57.298 63.274 1.00 84.47 34 VAL E C 1
ATOM 1641 O O . VAL E 1 34 ? 7.493 57.470 62.452 1.00 92.58 34 VAL E O 1
ATOM 1653 N N . GLU E 1 36 ? 5.512 54.899 64.586 1.00 101.67 36 GLU E N 1
ATOM 1654 C CA . GLU E 1 36 ? 4.513 54.721 65.641 1.00 107.85 36 GLU E CA 1
ATOM 1655 C C . GLU E 1 36 ? 3.444 53.691 65.260 1.00 111.27 36 GLU E C 1
ATOM 1656 O O . GLU E 1 36 ? 2.611 53.936 64.382 1.00 114.74 36 GLU E O 1
ATOM 1662 N N . ASP E 1 37 ? 3.485 52.545 65.937 1.00 108.63 37 ASP E N 1
ATOM 1663 C CA . ASP E 1 37 ? 2.538 51.430 65.754 1.00 107.32 37 ASP E CA 1
ATOM 1664 C C . ASP E 1 37 ? 2.092 51.136 64.313 1.00 102.18 37 ASP E C 1
ATOM 1665 O O . ASP E 1 37 ? 0.908 50.956 64.040 1.00 102.57 37 ASP E O 1
ATOM 1670 N N . GLY E 1 38 ? 3.056 51.057 63.407 1.00 98.40 38 GLY E N 1
ATOM 1671 C CA . GLY E 1 38 ? 2.783 50.654 62.042 1.00 102.55 38 GLY E CA 1
ATOM 1672 C C . GLY E 1 38 ? 2.731 51.814 61.070 1.00 105.07 38 GLY E C 1
ATOM 1673 O O . GLY E 1 38 ? 2.454 51.623 59.888 1.00 114.04 38 GLY E O 1
ATOM 1674 N N . TYR E 1 39 ? 2.996 53.016 61.570 1.00 99.80 39 TYR E N 1
ATOM 1675 C CA . TYR E 1 39 ? 2.965 54.213 60.742 1.00 97.75 39 TYR E CA 1
ATOM 1676 C C . TYR E 1 39 ? 4.288 54.986 60.813 1.00 95.50 39 TYR E C 1
ATOM 1677 O O . TYR E 1 39 ? 4.692 55.468 61.869 1.00 95.61 39 TYR E O 1
ATOM 1686 N N . ILE E 1 40 ? 4.964 55.079 59.675 1.00 93.00 40 ILE E N 1
ATOM 1687 C CA . ILE E 1 40 ? 6.168 55.877 59.543 1.00 89.89 40 ILE E CA 1
ATOM 1688 C C . ILE E 1 40 ? 5.824 57.300 59.141 1.00 89.68 40 ILE E C 1
ATOM 1689 O O . ILE E 1 40 ? 5.113 57.517 58.168 1.00 99.06 40 ILE E O 1
ATOM 1694 N N . LYS E 1 41 ? 6.345 58.276 59.865 1.00 85.88 41 LYS E N 1
ATOM 1695 C CA . LYS E 1 41 ? 6.204 59.659 59.442 1.00 85.18 41 LYS E CA 1
ATOM 1696 C C . LYS E 1 41 ? 7.576 60.308 59.305 1.00 76.80 41 LYS E C 1
ATOM 1697 O O . LYS E 1 41 ? 8.381 60.265 60.233 1.00 75.23 41 LYS E O 1
ATOM 1703 N N . ILE E 1 42 ? 7.832 60.903 58.143 1.00 67.88 42 ILE E N 1
ATOM 1704 C CA . ILE E 1 42 ? 9.096 61.579 57.856 1.00 65.07 42 ILE E CA 1
ATOM 1705 C C . ILE E 1 42 ? 8.934 63.095 57.984 1.00 71.16 42 ILE E C 1
ATOM 1706 O O . ILE E 1 42 ? 8.012 63.674 57.414 1.00 76.61 42 ILE E O 1
ATOM 1711 N N . TYR E 1 43 ? 9.832 63.738 58.723 1.00 69.12 43 TYR E N 1
ATOM 1712 C CA . TYR E 1 43 ? 9.761 65.179 58.949 1.00 69.62 43 TYR E CA 1
ATOM 1713 C C . TYR E 1 43 ? 11.046 65.850 58.492 1.00 70.68 43 TYR E C 1
ATOM 1714 O O . TYR E 1 43 ? 12.050 65.184 58.231 1.00 71.15 43 TYR E O 1
ATOM 1723 N N . GLU E 1 44 ? 11.029 67.175 58.435 1.00 67.64 44 GLU E N 1
ATOM 1724 C CA . GLU E 1 44 ? 12.257 67.932 58.254 1.00 69.16 44 GLU E CA 1
ATOM 1725 C C . GLU E 1 44 ? 12.309 69.057 59.258 1.00 73.58 44 GLU E C 1
ATOM 1726 O O . GLU E 1 44 ? 11.292 69.671 59.546 1.00 88.70 44 GLU E O 1
ATOM 1732 N N . TYR E 1 45 ? 13.484 69.331 59.801 1.00 70.04 45 TYR E N 1
ATOM 1733 C CA . TYR E 1 45 ? 13.657 70.521 60.617 1.00 72.26 45 TYR E CA 1
ATOM 1734 C C . TYR E 1 45 ? 14.449 71.528 59.810 1.00 73.59 45 TYR E C 1
ATOM 1735 O O . TYR E 1 45 ? 15.550 71.235 59.347 1.00 71.89 45 TYR E O 1
ATOM 1744 N N . ASN E 1 46 ? 13.879 72.711 59.628 1.00 75.96 46 ASN E N 1
ATOM 1745 C CA . ASN E 1 46 ? 14.580 73.789 58.950 1.00 80.54 46 ASN E CA 1
ATOM 1746 C C . ASN E 1 46 ? 15.162 74.772 59.953 1.00 85.63 46 ASN E C 1
ATOM 1747 O O . ASN E 1 46 ? 14.550 75.785 60.286 1.00 94.58 46 ASN E O 1
ATOM 1752 N N . GLU E 1 47 ? 16.353 74.449 60.428 1.00 84.65 47 GLU E N 1
ATOM 1753 C CA . GLU E 1 47 ? 17.050 75.238 61.428 1.00 84.99 47 GLU E CA 1
ATOM 1754 C C . GLU E 1 47 ? 16.909 76.724 61.155 1.00 84.37 47 GLU E C 1
ATOM 1755 O O . GLU E 1 47 ? 16.471 77.468 62.021 1.00 88.88 47 GLU E O 1
ATOM 1761 N N . SER E 1 48 ? 17.265 77.154 59.949 1.00 80.07 48 SER E N 1
ATOM 1762 C CA . SER E 1 48 ? 17.305 78.581 59.636 1.00 83.88 48 SER E CA 1
ATOM 1763 C C . SER E 1 48 ? 15.958 79.262 59.861 1.00 90.02 48 SER E C 1
ATOM 1764 O O . SER E 1 48 ? 15.887 80.382 60.374 1.00 95.07 48 SER E O 1
ATOM 1767 N N . ARG E 1 49 ? 14.884 78.591 59.466 1.00 88.29 49 ARG E N 1
ATOM 1768 C CA . ARG E 1 49 ? 13.557 79.130 59.694 1.00 96.54 49 ARG E CA 1
ATOM 1769 C C . ARG E 1 49 ? 13.014 78.709 61.057 1.00 97.69 49 ARG E C 1
ATOM 1770 O O . ARG E 1 49 ? 11.927 79.129 61.455 1.00 102.51 49 ARG E O 1
ATOM 1778 N N . ASN E 1 50 ? 13.789 77.895 61.771 1.00 89.01 50 ASN E N 1
ATOM 1779 C CA . ASN E 1 50 ? 13.363 77.308 63.034 1.00 83.58 50 ASN E CA 1
ATOM 1780 C C . ASN E 1 50 ? 11.988 76.661 62.927 1.00 86.43 50 ASN E C 1
ATOM 1781 O O . ASN E 1 50 ? 11.105 76.916 63.752 1.00 93.04 50 ASN E O 1
ATOM 1786 N N . GLU E 1 51 ? 11.817 75.817 61.913 1.00 82.25 51 GLU E N 1
ATOM 1787 C CA . GLU E 1 51 ? 10.513 75.252 61.591 1.00 85.78 51 GLU E CA 1
ATOM 1788 C C . GLU E 1 51 ? 10.597 73.747 61.386 1.00 83.36 51 GLU E C 1
ATOM 1789 O O . GLU E 1 51 ? 11.583 73.247 60.854 1.00 83.60 51 GLU E O 1
ATOM 1795 N N . VAL E 1 52 ? 9.561 73.027 61.809 1.00 82.74 52 VAL E N 1
ATOM 1796 C CA . VAL E 1 52 ? 9.438 71.600 61.508 1.00 83.51 52 VAL E CA 1
ATOM 1797 C C . VAL E 1 52 ? 8.159 71.365 60.718 1.00 87.76 52 VAL E C 1
ATOM 1798 O O . VAL E 1 52 ? 7.142 72.003 60.988 1.00 91.47 52 VAL E O 1
ATOM 1802 N N . LYS E 1 53 ? 8.204 70.457 59.745 1.00 87.56 53 LYS E N 1
ATOM 1803 C CA . LYS E 1 53 ? 6.992 70.061 59.026 1.00 93.84 53 LYS E CA 1
ATOM 1804 C C . LYS E 1 53 ? 7.015 68.596 58.603 1.00 93.60 53 LYS E C 1
ATOM 1805 O O . LYS E 1 53 ? 8.077 67.971 58.515 1.00 89.66 53 LYS E O 1
ATOM 1811 N N . LEU E 1 54 ? 5.825 68.056 58.358 1.00 97.41 54 LEU E N 1
ATOM 1812 C CA . LEU E 1 54 ? 5.664 66.658 57.988 1.00 93.15 54 LEU E CA 1
ATOM 1813 C C . LEU E 1 54 ? 5.847 66.503 56.491 1.00 91.23 54 LEU E C 1
ATOM 1814 O O . LEU E 1 54 ? 5.088 67.052 55.702 1.00 101.23 54 LEU E O 1
ATOM 1819 N N . LYS E 1 55 ? 6.853 65.745 56.098 1.00 84.62 55 LYS E N 1
ATOM 1820 C CA . LYS E 1 55 ? 7.136 65.580 54.689 1.00 84.38 55 LYS E CA 1
ATOM 1821 C C . LYS E 1 55 ? 6.340 64.422 54.086 1.00 87.16 55 LYS E C 1
ATOM 1822 O O . LYS E 1 55 ? 5.750 64.569 53.016 1.00 94.12 55 LYS E O 1
ATOM 1828 N N . LYS E 1 56 ? 6.307 63.280 54.771 1.00 83.18 56 LYS E N 1
ATOM 1829 C CA . LYS E 1 56 ? 5.540 62.126 54.284 1.00 78.70 56 LYS E CA 1
ATOM 1830 C C . LYS E 1 56 ? 5.006 61.239 55.404 1.00 76.72 56 LYS E C 1
ATOM 1831 O O . LYS E 1 56 ? 5.543 61.213 56.502 1.00 76.91 56 LYS E O 1
ATOM 1837 N N . GLU E 1 57 ? 3.938 60.510 55.109 1.00 84.87 57 GLU E N 1
ATOM 1838 C CA . GLU E 1 57 ? 3.320 59.605 56.065 1.00 94.33 57 GLU E CA 1
ATOM 1839 C C . GLU E 1 57 ? 3.056 58.306 55.326 1.00 96.31 57 GLU E C 1
ATOM 1840 O O . GLU E 1 57 ? 2.585 58.307 54.186 1.00 98.23 57 GLU E O 1
ATOM 1846 N N . TYR E 1 58 ? 3.325 57.195 55.991 1.00 98.92 58 TYR E N 1
ATOM 1847 C CA . TYR E 1 58 ? 3.363 55.911 55.321 1.00 103.71 58 TYR E CA 1
ATOM 1848 C C . TYR E 1 58 ? 2.968 54.825 56.333 1.00 105.30 58 TYR E C 1
ATOM 1849 O O . TYR E 1 58 ? 3.206 54.972 57.531 1.00 100.59 58 TYR E O 1
ATOM 1858 N N . ALA E 1 59 ? 2.309 53.769 55.862 1.00 111.67 59 ALA E N 1
ATOM 1859 C CA . ALA E 1 59 ? 1.877 52.678 56.735 1.00 117.18 59 ALA E CA 1
ATOM 1860 C C . ALA E 1 59 ? 2.493 51.366 56.272 1.00 123.21 59 ALA E C 1
ATOM 1861 O O . ALA E 1 59 ? 2.568 51.101 55.070 1.00 125.07 59 ALA E O 1
ATOM 1863 N N . ASP E 1 60 ? 2.919 50.543 57.226 1.00 127.47 60 ASP E N 1
ATOM 1864 C CA . ASP E 1 60 ? 3.732 49.369 56.912 1.00 133.55 60 ASP E CA 1
ATOM 1865 C C . ASP E 1 60 ? 3.154 48.506 55.794 1.00 138.52 60 ASP E C 1
ATOM 1866 O O . ASP E 1 60 ? 3.876 47.711 55.191 1.00 138.95 60 ASP E O 1
ATOM 1871 N N . ASP E 1 61 ? 1.860 48.667 55.520 1.00 143.03 61 ASP E N 1
ATOM 1872 C CA . ASP E 1 61 ? 1.234 47.990 54.390 1.00 144.24 61 ASP E CA 1
ATOM 1873 C C . ASP E 1 61 ? 2.059 48.199 53.129 1.00 140.83 61 ASP E C 1
ATOM 1874 O O . ASP E 1 61 ? 1.930 49.209 52.434 1.00 139.19 61 ASP E O 1
ATOM 1879 N N . GLU E 1 62 ? 2.923 47.225 52.862 1.00 139.31 62 GLU E N 1
ATOM 1880 C CA . GLU E 1 62 ? 3.840 47.266 51.742 1.00 134.36 62 GLU E CA 1
ATOM 1881 C C . GLU E 1 62 ? 3.491 46.179 50.732 1.00 135.72 62 GLU E C 1
ATOM 1887 N N . LEU E 1 63 ? 3.408 46.575 49.466 1.00 138.60 63 LEU E N 1
ATOM 1888 C CA . LEU E 1 63 ? 3.084 45.653 48.380 1.00 140.98 63 LEU E CA 1
ATOM 1889 C C . LEU E 1 63 ? 2.903 44.229 48.890 1.00 146.45 63 LEU E C 1
ATOM 1890 O O . LEU E 1 63 ? 3.877 43.494 49.055 1.00 147.49 63 LEU E O 1
ATOM 1895 N N . PRO F 1 20 ? 8.404 56.973 83.492 1.00 108.93 20 PRO F N 1
ATOM 1896 C CA . PRO F 1 20 ? 9.863 56.844 83.479 1.00 108.18 20 PRO F CA 1
ATOM 1897 C C . PRO F 1 20 ? 10.273 55.857 82.391 1.00 112.80 20 PRO F C 1
ATOM 1898 O O . PRO F 1 20 ? 9.653 54.791 82.309 1.00 123.30 20 PRO F O 1
ATOM 1902 N N . GLN F 1 21 ? 11.276 56.198 81.582 1.00 98.96 21 GLN F N 1
ATOM 1903 C CA . GLN F 1 21 ? 11.708 55.329 80.483 1.00 94.64 21 GLN F CA 1
ATOM 1904 C C . GLN F 1 21 ? 12.698 56.021 79.547 1.00 80.76 21 GLN F C 1
ATOM 1905 O O . GLN F 1 21 ? 12.308 56.793 78.682 1.00 77.06 21 GLN F O 1
ATOM 1911 N N . PRO F 1 22 ? 13.987 55.711 79.700 1.00 72.26 22 PRO F N 1
ATOM 1912 C CA . PRO F 1 22 ? 15.052 56.518 79.099 1.00 68.52 22 PRO F CA 1
ATOM 1913 C C . PRO F 1 22 ? 15.140 56.409 77.577 1.00 66.29 22 PRO F C 1
ATOM 1914 O O . PRO F 1 22 ? 14.798 55.378 76.993 1.00 63.40 22 PRO F O 1
ATOM 1918 N N . THR F 1 23 ? 15.607 57.495 76.966 1.00 62.03 23 THR F N 1
ATOM 1919 C CA . THR F 1 23 ? 15.984 57.542 75.569 1.00 60.48 23 THR F CA 1
ATOM 1920 C C . THR F 1 23 ? 17.227 58.431 75.439 1.00 63.60 23 THR F C 1
ATOM 1921 O O . THR F 1 23 ? 17.354 59.440 76.127 1.00 63.59 23 THR F O 1
ATOM 1925 N N . SER F 1 24 ? 18.147 58.048 74.562 1.00 59.41 24 SER F N 1
ATOM 1926 C CA . SER F 1 24 ? 19.406 58.758 74.414 1.00 50.81 24 SER F CA 1
ATOM 1927 C C . SER F 1 24 ? 19.639 59.117 72.957 1.00 53.70 24 SER F C 1
ATOM 1928 O O . SER F 1 24 ? 18.976 58.611 72.054 1.00 54.89 24 SER F O 1
ATOM 1931 N N . PHE F 1 25 ? 20.612 59.978 72.731 1.00 49.79 25 PHE F N 1
ATOM 1932 C CA . PHE F 1 25 ? 20.859 60.506 71.414 1.00 44.82 25 PHE F CA 1
ATOM 1933 C C . PHE F 1 25 ? 22.299 61.034 71.354 1.00 50.64 25 PHE F C 1
ATOM 1934 O O . PHE F 1 25 ? 22.877 61.395 72.385 1.00 47.20 25 PHE F O 1
ATOM 1942 N N . PRO F 1 26 ? 22.895 61.049 70.151 1.00 42.86 26 PRO F N 1
ATOM 1943 C CA . PRO F 1 26 ? 24.288 61.468 70.021 1.00 38.00 26 PRO F CA 1
ATOM 1944 C C . PRO F 1 26 ? 24.410 62.970 69.811 1.00 46.23 26 PRO F C 1
ATOM 1945 O O . PRO F 1 26 ? 23.468 63.597 69.335 1.00 48.80 26 PRO F O 1
ATOM 1949 N N . LEU F 1 27 ? 25.570 63.526 70.161 1.00 42.87 27 LEU F N 1
ATOM 1950 C CA . LEU F 1 27 ? 25.873 64.925 69.900 1.00 38.55 27 LEU F CA 1
ATOM 1951 C C . LEU F 1 27 ? 27.289 64.990 69.329 1.00 36.63 27 LEU F C 1
ATOM 1952 O O . LEU F 1 27 ? 27.972 63.983 69.255 1.00 38.99 27 LEU F O 1
ATOM 1957 N N . GLU F 1 28 ? 27.745 66.170 68.934 1.00 40.43 28 GLU F N 1
ATOM 1958 C CA . GLU F 1 28 ? 29.102 66.316 68.422 1.00 40.41 28 GLU F CA 1
ATOM 1959 C C . GLU F 1 28 ? 30.164 65.998 69.487 1.00 4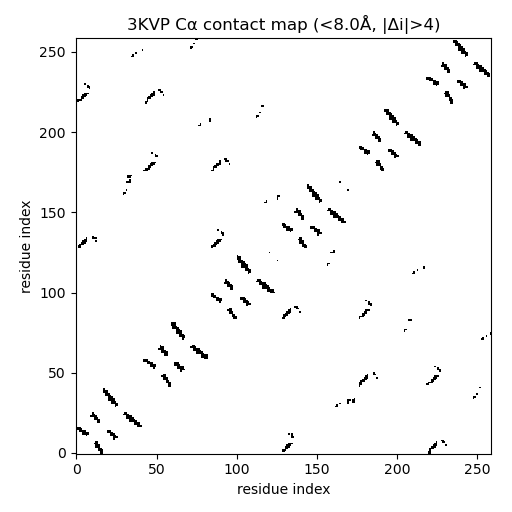7.51 28 GLU F C 1
ATOM 1960 O O . GLU F 1 28 ? 29.867 65.964 70.690 1.00 51.15 28 GLU F O 1
ATOM 1966 N N . HIS F 1 29 ? 31.401 65.804 69.023 1.00 43.95 29 HIS F N 1
ATOM 1967 C CA . HIS F 1 29 ? 32.581 65.515 69.844 1.00 43.98 29 HIS F CA 1
ATOM 1968 C C . HIS F 1 29 ? 32.334 64.542 70.974 1.00 44.81 29 HIS F C 1
ATOM 1969 O O . HIS F 1 29 ? 32.677 64.822 72.113 1.00 49.59 29 HIS F O 1
ATOM 1976 N N . ASN F 1 30 ? 31.762 63.395 70.642 1.00 47.07 30 ASN F N 1
ATOM 1977 C CA . ASN F 1 30 ? 31.623 62.295 71.587 1.00 41.21 30 ASN F CA 1
ATOM 1978 C C . ASN F 1 30 ? 30.781 62.639 72.801 1.00 39.53 30 ASN F C 1
ATOM 1979 O O . ASN F 1 30 ? 30.828 61.957 73.818 1.00 43.86 30 ASN F O 1
ATOM 1984 N N . HIS F 1 31 ? 30.025 63.720 72.704 1.00 38.81 31 HIS F N 1
ATOM 1985 C CA . HIS F 1 31 ? 29.019 63.988 73.709 1.00 38.37 31 HIS F CA 1
ATOM 1986 C C . HIS F 1 31 ? 27.791 63.230 73.298 1.00 41.80 31 HIS F C 1
ATOM 1987 O O . HIS F 1 31 ? 27.643 62.814 72.152 1.00 49.53 31 HIS F O 1
ATOM 1994 N N . PHE F 1 32 ? 26.894 63.076 74.247 1.00 43.19 32 PHE F N 1
ATOM 1995 C CA . PHE F 1 32 ? 25.646 62.404 73.996 1.00 43.88 32 PHE F CA 1
ATOM 1996 C C . PHE F 1 32 ? 24.707 62.832 75.106 1.00 45.70 32 PHE F C 1
ATOM 1997 O O . PHE F 1 32 ? 25.131 63.442 76.077 1.00 42.67 32 PHE F O 1
ATOM 2005 N N . GLY F 1 33 ? 23.431 62.539 74.952 1.00 45.44 33 GLY F N 1
ATOM 2006 C CA . GLY F 1 33 ? 22.456 63.004 75.905 1.00 44.92 33 GLY F CA 1
ATOM 2007 C C . GLY F 1 33 ? 21.455 61.918 76.182 1.00 49.82 33 GLY F C 1
ATOM 2008 O O . GLY F 1 33 ? 21.302 60.993 75.388 1.00 52.90 33 GLY F O 1
ATOM 2009 N N . VAL F 1 34 ? 20.772 62.025 77.314 1.00 52.08 34 VAL F N 1
ATOM 2010 C CA . VAL F 1 34 ? 19.709 61.097 77.633 1.00 55.48 34 VAL F CA 1
ATOM 2011 C C . VAL F 1 34 ? 18.561 61.828 78.310 1.00 68.64 34 VAL F C 1
ATOM 2012 O O . VAL F 1 34 ? 18.772 62.780 79.066 1.00 72.11 34 VAL F O 1
ATOM 2024 N N . GLU F 1 36 ? 15.239 61.243 80.696 1.00 90.53 36 GLU F N 1
ATOM 2025 C CA . GLU F 1 36 ? 14.718 60.289 81.661 1.00 98.50 36 GLU F CA 1
ATOM 2026 C C . GLU F 1 36 ? 13.784 60.978 82.657 1.00 103.79 36 GLU F C 1
ATOM 2027 O O . GLU F 1 36 ? 14.237 61.605 83.623 1.00 102.57 36 GLU F O 1
ATOM 2033 N N . ASP F 1 37 ? 12.481 60.865 82.406 1.00 106.37 37 ASP F N 1
ATOM 2034 C CA . ASP F 1 37 ? 11.469 61.451 83.278 1.00 111.37 37 ASP F CA 1
ATOM 2035 C C . ASP F 1 37 ? 11.670 62.956 83.440 1.00 107.07 37 ASP F C 1
ATOM 2036 O O . ASP F 1 37 ? 12.141 63.416 84.480 1.00 108.06 37 ASP F O 1
ATOM 2041 N N . GLY F 1 38 ? 11.322 63.715 82.406 1.00 102.77 38 GLY F N 1
ATOM 2042 C CA . GLY F 1 38 ? 11.366 65.168 82.464 1.00 102.57 38 GLY F CA 1
ATOM 2043 C C . GLY F 1 38 ? 12.746 65.791 82.597 1.00 100.21 38 GLY F C 1
ATOM 2044 O O . GLY F 1 38 ? 12.875 67.023 82.625 1.00 102.14 38 GLY F O 1
ATOM 2045 N N . TYR F 1 39 ? 13.773 64.944 82.673 1.00 92.71 39 TYR F N 1
ATOM 2046 C CA . TYR F 1 39 ? 15.147 65.399 82.870 1.00 85.47 39 TYR F CA 1
ATOM 2047 C C . TYR F 1 39 ? 16.058 65.091 81.675 1.00 80.24 39 TYR F C 1
ATOM 2048 O O . TYR F 1 39 ? 16.093 63.967 81.164 1.00 72.94 39 TYR F O 1
ATOM 2057 N N . ILE F 1 40 ? 16.797 66.103 81.236 1.00 76.07 40 ILE F N 1
ATOM 2058 C CA . ILE F 1 40 ? 17.731 65.932 80.135 1.00 67.37 40 ILE F CA 1
ATOM 2059 C C . ILE F 1 40 ? 19.161 66.019 80.660 1.00 63.07 40 ILE F C 1
ATOM 2060 O O . ILE F 1 40 ? 19.545 67.039 81.239 1.00 65.79 40 ILE F O 1
ATOM 2065 N N . LYS F 1 41 ? 19.938 64.948 80.482 1.00 53.27 41 LYS F N 1
ATOM 2066 C CA . LYS F 1 41 ? 21.320 64.922 80.967 1.00 51.96 41 LYS F CA 1
ATOM 2067 C C . LYS F 1 41 ? 22.308 64.811 79.807 1.00 56.76 41 LYS F C 1
ATOM 2068 O O . LYS F 1 41 ? 22.205 63.903 78.979 1.00 56.34 41 LYS F O 1
ATOM 2074 N N . ILE F 1 42 ? 23.267 65.732 79.756 1.00 55.93 42 ILE F N 1
ATOM 2075 C CA . ILE F 1 42 ? 24.271 65.740 78.702 1.00 51.94 42 ILE F CA 1
ATOM 2076 C C . ILE F 1 42 ? 25.589 65.194 79.220 1.00 52.14 42 ILE F C 1
ATOM 2077 O O . ILE F 1 42 ? 26.047 65.582 80.294 1.00 54.98 42 ILE F O 1
ATOM 2082 N N . TYR F 1 43 ? 26.214 64.309 78.451 1.00 47.41 43 TYR F N 1
ATOM 2083 C CA . TYR F 1 43 ? 27.480 63.713 78.867 1.00 43.10 43 TYR F CA 1
ATOM 2084 C C . TYR F 1 43 ? 28.539 63.833 77.788 1.00 46.02 43 TYR F C 1
ATOM 2085 O O . TYR F 1 43 ? 28.231 64.102 76.635 1.00 50.13 43 TYR F O 1
ATOM 2094 N N . GLU F 1 44 ? 29.789 63.599 78.170 1.00 43.18 44 GLU F N 1
ATOM 2095 C CA . GLU F 1 44 ? 30.854 63.412 77.206 1.00 45.52 44 GLU F CA 1
ATOM 2096 C C . GLU F 1 44 ? 31.565 62.101 77.444 1.00 46.15 44 GLU F C 1
ATOM 2097 O O . GLU F 1 44 ? 31.794 61.727 78.583 1.00 47.01 44 GLU F O 1
ATOM 2103 N N . TYR F 1 45 ? 31.911 61.395 76.375 1.00 44.78 45 TYR F N 1
ATOM 2104 C CA . TYR F 1 45 ? 32.865 60.312 76.504 1.00 42.59 45 TYR F CA 1
ATOM 2105 C C . TYR F 1 45 ? 34.169 60.817 75.937 1.00 45.40 45 TYR F C 1
ATOM 2106 O O . TYR F 1 45 ? 34.237 61.232 74.790 1.00 52.40 45 TYR F O 1
ATOM 2115 N N . ASN F 1 46 ? 35.202 60.818 76.757 1.00 44.79 46 ASN F N 1
ATOM 2116 C CA . ASN F 1 46 ? 36.516 61.198 76.296 1.00 43.38 46 ASN F CA 1
ATOM 2117 C C . ASN F 1 46 ? 37.309 59.946 76.025 1.00 46.95 46 ASN F C 1
ATOM 2118 O O . ASN F 1 46 ? 37.860 59.364 76.944 1.00 55.78 46 ASN F O 1
ATOM 2123 N N . GLU F 1 47 ? 37.343 59.523 74.766 1.00 46.96 47 GLU F N 1
ATOM 2124 C CA . GLU F 1 47 ? 38.010 58.290 74.379 1.00 46.58 47 GLU F CA 1
ATOM 2125 C C . GLU F 1 47 ? 39.448 58.235 74.860 1.00 51.30 47 GLU F C 1
ATOM 2126 O O . GLU F 1 47 ? 39.948 57.193 75.264 1.00 59.23 47 GLU F O 1
ATOM 2132 N N . SER F 1 48 ? 40.110 59.373 74.818 1.00 51.23 48 SER F N 1
ATOM 2133 C CA . SER F 1 48 ? 41.522 59.440 75.106 1.00 54.07 48 SER F CA 1
ATOM 2134 C C . SER F 1 48 ? 41.795 59.043 76.558 1.00 59.94 48 SER F C 1
ATOM 2135 O O . SER F 1 48 ? 42.707 58.248 76.849 1.00 59.63 48 SER F O 1
ATOM 2138 N N . ARG F 1 49 ? 41.002 59.615 77.461 1.00 54.66 49 ARG F N 1
ATOM 2139 C CA . ARG F 1 49 ? 41.096 59.326 78.889 1.00 54.78 49 ARG F CA 1
ATOM 2140 C C . ARG F 1 49 ? 40.209 58.132 79.267 1.00 55.91 49 ARG F C 1
ATOM 2141 O O . ARG F 1 49 ? 40.170 57.716 80.419 1.00 57.19 49 ARG F O 1
ATOM 2149 N N . ASN F 1 50 ? 39.506 57.583 78.285 1.00 50.39 50 ASN F N 1
ATOM 2150 C CA . ASN F 1 50 ? 38.543 56.512 78.524 1.00 44.29 50 ASN F CA 1
ATOM 2151 C C . ASN F 1 50 ? 37.632 56.830 79.696 1.00 43.64 50 ASN F C 1
ATOM 2152 O O . ASN F 1 50 ? 37.510 56.049 80.633 1.00 50.39 50 ASN F O 1
ATOM 2157 N N . GLU F 1 51 ? 36.982 57.978 79.653 1.00 40.24 51 GLU F N 1
ATOM 2158 C CA . GLU F 1 51 ? 36.167 58.348 80.782 1.00 46.35 51 GLU F CA 1
ATOM 2159 C C . GLU F 1 51 ? 34.890 59.085 80.402 1.00 46.70 51 GLU F C 1
ATOM 2160 O O . GLU F 1 51 ? 34.893 59.935 79.522 1.00 53.57 51 GLU F O 1
ATOM 2166 N N . VAL F 1 52 ? 33.793 58.730 81.064 1.00 40.17 52 VAL F N 1
ATOM 2167 C CA . VAL F 1 52 ? 32.506 59.364 80.826 1.00 37.36 52 VAL F CA 1
ATOM 2168 C C . VAL F 1 52 ? 32.254 60.347 81.937 1.00 39.51 52 VAL F C 1
ATOM 2169 O O . VAL F 1 52 ? 32.543 60.047 83.083 1.00 46.72 52 VAL F O 1
ATOM 2173 N N . LYS F 1 53 ? 31.735 61.524 81.606 1.00 42.29 53 LYS F N 1
ATOM 2174 C CA . LYS F 1 53 ? 31.466 62.545 82.609 1.00 49.48 53 LYS F CA 1
ATOM 2175 C C . LYS F 1 53 ? 30.116 63.178 82.388 1.00 50.91 53 LYS F C 1
ATOM 2176 O O . LYS F 1 53 ? 29.702 63.385 81.257 1.00 55.53 53 LYS F O 1
ATOM 2182 N N . LEU F 1 54 ? 29.413 63.475 83.470 1.00 47.43 54 LEU F N 1
ATOM 2183 C CA . LEU F 1 54 ? 28.163 64.187 83.328 1.00 49.78 54 LEU F CA 1
ATOM 2184 C C . LEU F 1 54 ? 28.577 65.614 83.134 1.00 53.69 54 LEU F C 1
ATOM 2185 O O . LEU F 1 54 ? 29.479 66.084 83.831 1.00 56.35 54 LEU F O 1
ATOM 2190 N N . LYS F 1 55 ? 27.943 66.302 82.189 1.00 47.30 55 LYS F N 1
ATOM 2191 C CA . LYS F 1 55 ? 28.325 67.675 81.894 1.00 46.31 55 LYS F CA 1
ATOM 2192 C C . LYS F 1 55 ? 27.257 68.744 82.221 1.00 52.50 55 LYS F C 1
ATOM 2193 O O . LYS F 1 55 ? 27.588 69.891 82.557 1.00 52.79 55 LYS F O 1
ATOM 2199 N N . LYS F 1 56 ? 25.984 68.384 82.133 1.00 53.47 56 LYS F N 1
ATOM 2200 C CA . LYS F 1 56 ? 24.928 69.357 82.391 1.00 55.72 56 LYS F CA 1
ATOM 2201 C C . LYS F 1 56 ? 23.653 68.594 82.604 1.00 57.06 56 LYS F C 1
ATOM 2202 O O . LYS F 1 56 ? 23.519 67.478 82.114 1.00 56.19 56 LYS F O 1
ATOM 2208 N N . GLU F 1 57 ? 22.719 69.183 83.341 1.00 62.68 57 GLU F N 1
ATOM 2209 C CA . GLU F 1 57 ? 21.407 68.576 83.500 1.00 68.54 57 GLU F CA 1
ATOM 2210 C C . GLU F 1 57 ? 20.299 69.618 83.545 1.00 74.60 57 GLU F C 1
ATOM 2211 O O . GLU F 1 57 ? 20.466 70.682 84.138 1.00 81.93 57 GLU F O 1
ATOM 2217 N N . TYR F 1 58 ? 19.171 69.307 82.913 1.00 79.54 58 TYR F N 1
ATOM 2218 C CA . TYR F 1 58 ? 18.016 70.205 82.900 1.00 88.36 58 TYR F CA 1
ATOM 2219 C C . TYR F 1 58 ? 16.718 69.448 83.167 1.00 94.59 58 TYR F C 1
ATOM 2220 O O . TYR F 1 58 ? 16.702 68.215 83.204 1.00 94.03 58 TYR F O 1
ATOM 2229 N N . ALA F 1 59 ? 15.628 70.195 83.332 1.00 98.47 59 ALA F N 1
ATOM 2230 C CA . ALA F 1 59 ? 14.297 69.601 83.396 1.00 98.38 59 ALA F CA 1
ATOM 2231 C C . ALA F 1 59 ? 13.269 70.391 82.588 1.00 103.47 59 ALA F C 1
ATOM 2233 N N . ASP F 1 60 ? 13.318 71.712 82.733 1.00 108.59 60 ASP F N 1
ATOM 2234 C CA . ASP F 1 60 ? 12.222 72.575 82.290 1.00 111.43 60 ASP F CA 1
ATOM 2235 C C . ASP F 1 60 ? 12.650 73.798 81.496 1.00 110.24 60 ASP F C 1
ATOM 2236 O O . ASP F 1 60 ? 13.115 74.801 82.063 1.00 105.67 60 ASP F O 1
ATOM 2241 N N . ASP F 1 61 ? 12.445 73.711 80.184 1.00 107.57 61 ASP F N 1
ATOM 2242 C CA . ASP F 1 61 ? 12.816 74.769 79.252 1.00 104.66 61 ASP F CA 1
ATOM 2243 C C . ASP F 1 61 ? 11.582 75.323 78.513 1.00 101.95 61 ASP F C 1
ATOM 2244 O O . ASP F 1 61 ? 10.501 75.527 79.095 1.00 97.78 61 ASP F O 1
#

Radius of gyration: 17.76 Å; Cα contacts (8 Å, |Δi|>4): 600; chains: 6; bounding box: 42×48×45 Å